Protein AF-A0A518GZZ9-F1 (afdb_monomer)

Solvent-accessible surface area (backbone atoms only — not comparable to full-atom values): 10708 Å² total; per-residue (Å²): 135,81,74,82,72,74,75,73,86,76,85,73,93,46,74,67,56,52,51,48,51,52,62,25,37,51,60,8,51,58,52,20,46,53,51,46,72,70,68,51,74,74,69,83,47,101,43,70,70,55,27,53,48,46,48,48,50,50,53,43,64,42,44,46,42,27,54,57,40,35,33,49,43,57,38,51,63,62,71,37,82,88,54,70,59,70,74,59,49,76,54,33,54,12,44,48,27,30,49,50,50,43,54,46,53,57,50,54,52,49,54,49,52,50,45,53,74,71,62,52,89,61,69,96,46,88,81,37,64,68,51,56,50,51,51,62,56,51,43,37,66,57,46,15,58,50,28,49,50,45,52,51,50,30,58,75,71,61,44,68,92,64,88,72,53,75,65,30,51,46,18,43,52,52,29,51,49,36,48,66,44,29,66,57,48,54,52,63,74,74,111

Organism: NCBI:txid2527974

Nearest PDB structures (foldseek):
  2q12-assembly1_A-2  TM=2.273E-01  e=2.567E+00  Homo sapiens
  8pok-assembly1_A  TM=3.426E-01  e=8.243E+00  Homo sapiens
  7qvm-assembly1_R  TM=2.395E-01  e=8.654E+00  Homo sapiens

Secondary structure (DSSP, 8-state):
-------PPPPPP-HHHHHHHHHHHHHHHHHHHHHHHHH-SPP--SSHHHHHHHHHHHHHHHHHHHHHHHHHHHHHHHHSSSPPPHHHHTT-HHHHHHHHHHHHHHHHHHHHHHHHHTT-SS-S-TT-HHHHHHHHHHHHHHHHHHHHHHHHHHHHTTTTSSPPPHHHHHHHHHHHHHHHHHHHHHHHHT-

Mean predicted aligned error: 5.61 Å

Radius of gyration: 19.43 Å; Cα contacts (8 Å, |Δi|>4): 173; chains: 1; bounding box: 46×31×74 Å

pLDDT: mean 86.05, std 8.75, range [53.75, 98.19]

Structure (mmCIF, N/CA/C/O backbone):
data_AF-A0A518GZZ9-F1
#
_entry.id   AF-A0A518GZZ9-F1
#
loop_
_atom_site.group_PDB
_atom_site.id
_atom_site.type_symbol
_atom_site.label_atom_id
_atom_site.label_alt_id
_atom_site.label_comp_id
_atom_site.label_asym_id
_atom_site.label_entity_id
_atom_site.label_seq_id
_atom_site.pdbx_PDB_ins_code
_atom_site.Cartn_x
_atom_site.Cartn_y
_atom_site.Cartn_z
_atom_site.occupancy
_atom_site.B_iso_or_equiv
_atom_site.auth_seq_id
_atom_site.auth_comp_id
_atom_site.auth_asym_id
_atom_site.auth_atom_id
_atom_site.pdbx_PDB_model_num
ATOM 1 N N . MET A 1 1 ? -12.636 4.489 45.698 1.00 56.56 1 MET A N 1
ATOM 2 C CA . MET A 1 1 ? -13.369 3.502 44.879 1.00 56.56 1 MET A CA 1
ATOM 3 C C . MET A 1 1 ? -12.994 3.754 43.430 1.00 56.56 1 MET A C 1
ATOM 5 O O . MET A 1 1 ? -13.506 4.688 42.829 1.00 56.56 1 MET A O 1
ATOM 9 N N . ALA A 1 2 ? -11.987 3.039 42.928 1.00 53.75 2 ALA A N 1
ATOM 10 C CA . ALA A 1 2 ? -11.577 3.146 41.534 1.00 53.75 2 ALA A CA 1
ATOM 11 C C . ALA A 1 2 ? -12.616 2.405 40.688 1.00 53.75 2 ALA A C 1
ATOM 13 O O . ALA A 1 2 ? -12.803 1.207 40.874 1.00 53.75 2 ALA A O 1
ATOM 14 N N . SER A 1 3 ? -13.322 3.139 39.826 1.00 62.69 3 SER A N 1
ATOM 15 C CA . SER A 1 3 ? -14.148 2.568 38.762 1.00 62.69 3 SER A CA 1
ATOM 16 C C . SER A 1 3 ? -13.300 1.545 38.016 1.00 62.69 3 SER A C 1
ATOM 18 O O . SER A 1 3 ? -12.253 1.917 37.483 1.00 62.69 3 SER A O 1
ATOM 20 N N . GLU A 1 4 ? -13.723 0.281 37.990 1.00 63.84 4 GLU A N 1
ATOM 21 C CA . GLU A 1 4 ? -13.201 -0.700 37.043 1.00 63.84 4 GLU A CA 1
ATOM 22 C C . GLU A 1 4 ? -13.365 -0.076 35.660 1.00 63.84 4 GLU A C 1
ATOM 24 O O . GLU A 1 4 ? -14.475 0.104 35.163 1.00 63.84 4 GLU A O 1
ATOM 29 N N . ALA A 1 5 ? -12.264 0.412 35.096 1.00 67.75 5 ALA A N 1
ATOM 30 C CA . ALA A 1 5 ? -12.260 0.942 33.753 1.00 67.75 5 ALA A CA 1
ATOM 31 C C . ALA A 1 5 ? -12.558 -0.251 32.848 1.00 67.75 5 ALA A C 1
ATOM 33 O O . ALA A 1 5 ? -11.667 -1.069 32.613 1.00 67.75 5 ALA A O 1
ATOM 34 N N . GLU A 1 6 ? -13.817 -0.381 32.422 1.00 77.06 6 GLU A N 1
ATOM 35 C CA . GLU A 1 6 ? -14.254 -1.394 31.469 1.00 77.06 6 GLU A CA 1
ATOM 36 C C . GLU A 1 6 ? -13.234 -1.436 30.335 1.00 77.06 6 GLU A C 1
ATOM 38 O O . GLU A 1 6 ? -13.034 -0.457 29.606 1.00 77.06 6 GLU A O 1
ATOM 43 N N . ALA A 1 7 ? -12.502 -2.547 30.252 1.00 74.31 7 ALA A N 1
ATOM 44 C CA . ALA A 1 7 ? -11.466 -2.708 29.256 1.00 74.31 7 ALA A CA 1
ATOM 45 C C . ALA A 1 7 ? -12.128 -2.571 27.883 1.00 74.31 7 ALA A C 1
ATOM 47 O O . ALA A 1 7 ? -12.951 -3.403 27.501 1.00 74.31 7 ALA A O 1
ATOM 48 N N . GLU A 1 8 ? -11.798 -1.496 27.160 1.00 76.38 8 GLU A N 1
ATOM 49 C CA . GLU A 1 8 ? -12.417 -1.229 25.865 1.00 76.38 8 GLU A CA 1
ATOM 50 C C . GLU A 1 8 ? -12.274 -2.469 24.960 1.00 76.38 8 GLU A C 1
ATOM 52 O O . GLU A 1 8 ? -11.161 -3.003 24.831 1.00 76.38 8 GLU A O 1
ATOM 57 N N . PRO A 1 9 ? -13.363 -2.923 24.311 1.00 80.62 9 PRO A N 1
ATOM 58 C CA . PRO A 1 9 ? -13.332 -4.126 23.497 1.00 80.62 9 PRO A CA 1
ATOM 59 C C . PRO A 1 9 ? -12.253 -4.013 22.416 1.00 80.62 9 PRO A C 1
ATOM 61 O O . PRO A 1 9 ? -12.295 -3.132 21.552 1.00 80.62 9 PRO A O 1
ATOM 64 N N . ARG A 1 10 ? -11.265 -4.911 22.454 1.00 84.38 10 ARG A N 1
ATOM 65 C CA . ARG A 1 10 ? -10.222 -4.987 21.425 1.00 84.38 10 ARG A CA 1
ATOM 66 C C . ARG A 1 10 ? -10.773 -5.719 20.206 1.00 84.38 10 ARG A C 1
ATOM 68 O O . ARG A 1 10 ? -11.273 -6.834 20.329 1.00 84.38 10 ARG A O 1
ATOM 75 N N . ARG A 1 11 ? -10.642 -5.122 19.017 1.00 87.81 11 ARG A N 1
ATOM 76 C CA . ARG A 1 11 ? -10.994 -5.794 17.758 1.00 87.81 11 ARG A CA 1
ATOM 77 C C . ARG A 1 11 ? -10.081 -7.004 17.546 1.00 87.81 11 ARG A C 1
ATOM 79 O O . ARG A 1 11 ? -8.866 -6.850 17.413 1.00 87.81 11 ARG A O 1
ATOM 86 N N . THR A 1 12 ? -10.674 -8.186 17.461 1.00 92.50 12 THR A N 1
ATOM 87 C CA . THR A 1 12 ? -9.998 -9.421 17.055 1.00 92.50 12 THR A CA 1
ATOM 88 C C . THR A 1 12 ? -9.990 -9.550 15.532 1.00 92.50 12 THR A C 1
ATOM 90 O O . THR A 1 12 ? -10.811 -8.947 14.839 1.00 92.50 12 THR A O 1
ATOM 93 N N . PHE A 1 13 ? -9.018 -10.291 15.002 1.00 94.44 13 PHE A N 1
ATOM 94 C CA . PHE A 1 13 ? -8.983 -10.654 13.588 1.00 94.44 13 PHE A CA 1
ATOM 95 C C . PHE A 1 13 ? -10.040 -11.732 13.326 1.00 94.44 13 PHE A C 1
ATOM 97 O O . PHE A 1 13 ? -10.060 -12.754 14.009 1.00 94.44 13 PHE A O 1
ATOM 104 N N . THR A 1 14 ? -10.937 -11.493 12.373 1.00 95.44 14 THR A N 1
ATOM 105 C CA . THR A 1 14 ? -12.063 -12.387 12.063 1.00 95.44 14 THR A CA 1
ATOM 106 C C . THR A 1 14 ? -11.881 -13.087 10.718 1.00 95.44 14 THR A C 1
ATOM 108 O O . THR A 1 14 ? -11.155 -12.597 9.855 1.00 95.44 14 THR A O 1
ATOM 111 N N . LEU A 1 15 ? -12.603 -14.192 10.487 1.00 97.00 15 LEU A N 1
ATOM 112 C CA . LEU A 1 15 ? -12.621 -14.878 9.184 1.00 97.00 15 LEU A CA 1
ATOM 113 C C . LEU A 1 15 ? -12.987 -13.925 8.036 1.00 97.00 15 LEU A C 1
ATOM 115 O O . LEU A 1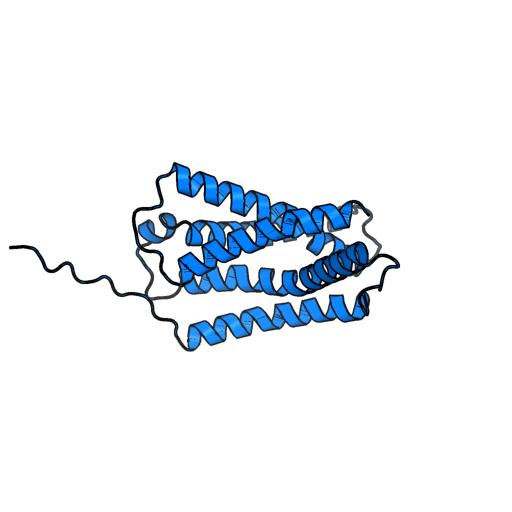 15 ? -12.367 -13.951 6.980 1.00 97.00 15 LEU A O 1
ATOM 119 N N . LEU A 1 16 ? -13.950 -13.029 8.261 1.00 96.69 16 LEU A N 1
ATOM 120 C CA . LEU A 1 16 ? -14.332 -12.041 7.256 1.00 96.69 16 LEU A CA 1
ATOM 121 C C . LEU A 1 16 ? -13.205 -11.028 6.974 1.00 96.69 16 LEU A C 1
ATOM 123 O O . LEU A 1 16 ? -13.077 -10.573 5.843 1.00 96.69 16 LEU A O 1
ATOM 127 N N . ASP A 1 17 ? -1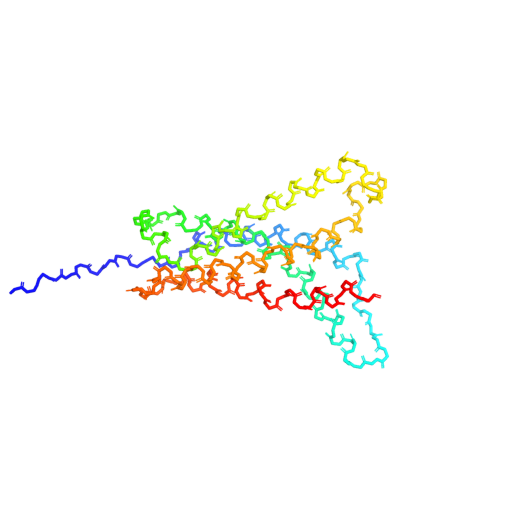2.354 -10.703 7.953 1.00 96.38 17 ASP A N 1
ATOM 128 C CA . ASP A 1 17 ? -11.180 -9.861 7.685 1.00 96.38 17 ASP A CA 1
ATOM 129 C C . ASP A 1 17 ? -10.194 -10.578 6.757 1.00 96.38 17 ASP A C 1
ATOM 131 O O . ASP A 1 17 ? -9.686 -9.968 5.820 1.00 96.38 17 ASP A O 1
ATOM 135 N N . ALA A 1 18 ? -9.987 -11.883 6.965 1.00 97.00 18 ALA A N 1
ATOM 136 C CA . ALA A 1 18 ? -9.181 -12.706 6.068 1.00 97.00 18 ALA A CA 1
ATOM 137 C C . ALA A 1 18 ? -9.771 -12.744 4.651 1.00 97.00 18 ALA A C 1
ATOM 139 O O . ALA A 1 18 ? -9.044 -12.526 3.688 1.00 97.00 18 ALA A O 1
ATOM 140 N N . MET A 1 19 ? -11.086 -12.945 4.517 1.00 98.19 19 MET A N 1
ATOM 141 C CA . MET A 1 19 ? -11.755 -12.953 3.210 1.00 98.19 19 MET A CA 1
ATOM 142 C C . MET A 1 19 ? -11.597 -11.622 2.466 1.00 98.19 19 MET A C 1
ATOM 144 O O . MET A 1 19 ? -11.329 -11.631 1.269 1.00 98.19 19 MET A O 1
ATOM 148 N N . ILE A 1 20 ? -11.713 -10.484 3.161 1.00 97.25 20 ILE A N 1
ATOM 149 C CA . ILE A 1 20 ? -11.502 -9.155 2.564 1.00 97.25 20 ILE A CA 1
ATOM 150 C C . ILE A 1 20 ? -10.058 -9.001 2.072 1.00 97.25 20 ILE A C 1
ATOM 152 O O . ILE A 1 20 ? -9.842 -8.511 0.967 1.00 97.25 20 ILE A O 1
ATOM 156 N N . LEU A 1 21 ? -9.072 -9.434 2.865 1.00 96.69 21 LEU A N 1
ATOM 157 C CA . LEU A 1 21 ? -7.665 -9.377 2.461 1.00 96.69 21 LEU A CA 1
ATOM 158 C C . LEU A 1 21 ? -7.391 -10.273 1.249 1.00 96.69 21 LEU A C 1
ATOM 160 O O . LEU A 1 21 ? -6.759 -9.821 0.302 1.00 96.69 21 LEU A O 1
ATOM 164 N N . VAL A 1 22 ? -7.910 -11.503 1.235 1.00 97.56 22 VAL A N 1
ATOM 165 C CA . VAL A 1 22 ? -7.779 -12.424 0.092 1.00 97.56 22 VAL A CA 1
ATOM 166 C C . VAL A 1 22 ? -8.417 -11.830 -1.165 1.00 97.56 22 VAL A C 1
AT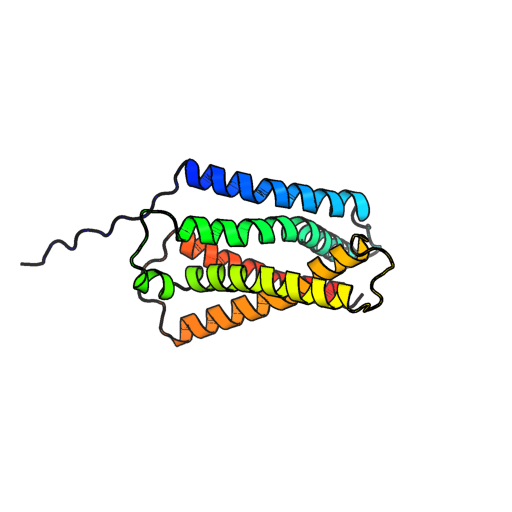OM 168 O O . VAL A 1 22 ? -7.786 -11.810 -2.221 1.00 97.56 22 VAL A O 1
ATOM 171 N N . ALA A 1 23 ? -9.632 -11.290 -1.046 1.00 97.56 23 ALA A N 1
ATOM 172 C CA . ALA A 1 23 ? -10.332 -10.655 -2.157 1.00 97.56 23 ALA A CA 1
ATOM 173 C C . ALA A 1 23 ? -9.574 -9.436 -2.707 1.00 97.56 23 ALA A C 1
ATOM 175 O O . ALA A 1 23 ? -9.573 -9.218 -3.912 1.00 97.56 23 ALA A O 1
ATOM 176 N N . ALA A 1 24 ? -8.905 -8.665 -1.846 1.00 96.38 24 ALA A N 1
ATOM 177 C CA . ALA A 1 24 ? -8.084 -7.528 -2.254 1.00 96.38 24 ALA A CA 1
ATOM 178 C C . ALA A 1 24 ? -6.756 -7.948 -2.902 1.00 96.38 24 ALA A C 1
ATOM 180 O O . ALA A 1 24 ? -6.276 -7.284 -3.816 1.00 96.38 24 ALA A O 1
ATOM 181 N N . ILE A 1 25 ? -6.162 -9.055 -2.462 1.00 96.88 25 ILE A N 1
ATOM 182 C CA . ILE A 1 25 ? -4.899 -9.572 -2.998 1.00 96.88 25 ILE A CA 1
ATOM 183 C C . ILE A 1 25 ? -5.075 -10.143 -4.415 1.00 96.88 25 ILE A C 1
ATOM 185 O O . ILE A 1 25 ? -4.198 -9.963 -5.257 1.00 96.88 25 ILE A O 1
ATOM 189 N N . ALA A 1 26 ? -6.212 -10.783 -4.705 1.00 97.00 26 ALA A N 1
ATOM 190 C CA . ALA A 1 26 ? -6.493 -11.409 -6.001 1.00 97.00 26 ALA A CA 1
ATOM 191 C C . ALA A 1 26 ? -6.318 -10.482 -7.230 1.00 97.00 26 ALA A C 1
ATOM 193 O O . ALA A 1 26 ? -5.561 -10.855 -8.129 1.00 97.00 26 ALA A O 1
ATOM 194 N N . PRO A 1 27 ? -6.934 -9.281 -7.304 1.00 95.62 27 PRO A N 1
ATOM 195 C CA . PRO A 1 27 ? -6.704 -8.363 -8.421 1.00 95.62 27 PRO A CA 1
ATOM 196 C C . PRO A 1 27 ? -5.261 -7.851 -8.464 1.00 95.62 27 PRO A C 1
ATOM 198 O O . PRO A 1 27 ? -4.727 -7.642 -9.547 1.00 95.62 27 PRO A O 1
ATOM 201 N N . GLY A 1 28 ? -4.609 -7.709 -7.306 1.00 94.06 28 GLY A N 1
ATOM 202 C CA . GLY A 1 28 ? -3.191 -7.369 -7.227 1.00 94.06 28 GLY A CA 1
ATOM 203 C C . GLY A 1 28 ? -2.332 -8.397 -7.959 1.00 94.06 28 GLY A C 1
ATOM 204 O O . GLY A 1 28 ? -1.582 -8.030 -8.850 1.00 94.06 28 GLY A O 1
ATOM 205 N N . PHE A 1 29 ? -2.518 -9.690 -7.672 1.00 96.25 29 PHE A N 1
ATOM 206 C CA . PHE A 1 29 ? -1.808 -10.762 -8.380 1.00 96.25 29 PHE A CA 1
ATOM 207 C C . PHE A 1 29 ? -2.143 -10.832 -9.869 1.00 96.25 29 PHE A C 1
ATOM 209 O O . PHE A 1 29 ? -1.259 -11.125 -10.671 1.00 96.25 29 PHE A O 1
ATOM 216 N N . ALA A 1 30 ? -3.397 -10.576 -10.247 1.00 94.00 30 ALA A N 1
ATOM 217 C CA . ALA A 1 30 ? -3.783 -10.531 -11.653 1.00 94.00 30 ALA A CA 1
ATOM 218 C C . ALA A 1 30 ? -3.011 -9.436 -12.411 1.00 94.00 30 ALA A C 1
ATOM 220 O O . ALA A 1 30 ? -2.517 -9.692 -13.504 1.00 94.00 30 ALA A O 1
ATOM 221 N N . LEU A 1 31 ? -2.841 -8.256 -11.805 1.00 89.88 31 LEU A N 1
ATOM 222 C CA . LEU A 1 31 ? -2.023 -7.173 -12.358 1.00 89.88 31 LEU A CA 1
ATOM 223 C C . LEU A 1 31 ? -0.531 -7.521 -12.351 1.00 89.88 31 LEU A C 1
ATOM 225 O O . LEU A 1 31 ? 0.146 -7.335 -13.357 1.00 89.88 31 LEU A O 1
ATOM 229 N N . SER A 1 32 ? -0.021 -8.084 -11.255 1.00 91.19 32 SER A N 1
ATOM 230 C CA . SER A 1 32 ? 1.375 -8.516 -11.156 1.00 91.19 32 SER A CA 1
ATOM 231 C C . SER A 1 32 ? 1.743 -9.544 -12.224 1.00 91.19 32 SER A C 1
ATOM 233 O O . SER A 1 32 ? 2.865 -9.538 -12.719 1.00 91.19 32 SER A O 1
ATOM 235 N N . ARG A 1 33 ? 0.805 -10.413 -12.616 1.00 92.62 33 ARG A N 1
ATOM 236 C CA . ARG A 1 33 ? 1.020 -11.387 -13.689 1.00 92.62 33 ARG A CA 1
ATOM 237 C C . ARG A 1 33 ? 1.313 -10.717 -15.032 1.00 92.62 33 ARG A C 1
ATOM 239 O O . ARG A 1 33 ? 2.193 -11.190 -15.733 1.00 92.62 33 ARG A O 1
ATOM 246 N N . ILE A 1 34 ? 0.637 -9.613 -15.357 1.00 88.81 34 ILE A N 1
ATOM 247 C CA . ILE A 1 34 ? 0.895 -8.856 -16.595 1.00 88.81 34 ILE A CA 1
ATOM 248 C C . ILE A 1 34 ? 2.350 -8.373 -16.615 1.00 88.81 34 ILE A C 1
ATOM 250 O O . ILE A 1 34 ? 3.018 -8.482 -17.635 1.00 88.81 34 ILE A O 1
ATOM 254 N N . ILE A 1 35 ? 2.854 -7.906 -15.471 1.00 88.06 35 ILE A N 1
ATOM 255 C CA . ILE A 1 35 ? 4.240 -7.442 -15.321 1.00 88.06 35 ILE A CA 1
ATOM 256 C C . ILE A 1 35 ? 5.225 -8.590 -15.544 1.00 88.06 35 ILE A C 1
ATOM 258 O O . ILE A 1 35 ? 6.172 -8.439 -16.307 1.00 88.06 35 ILE A O 1
ATOM 262 N N . VAL A 1 36 ? 4.977 -9.750 -14.928 1.00 90.88 36 VAL A N 1
ATOM 263 C CA . VAL A 1 36 ? 5.828 -10.941 -15.093 1.00 90.88 36 VAL A CA 1
ATOM 264 C C . VAL A 1 36 ? 5.833 -11.432 -16.544 1.00 90.88 36 VAL A C 1
ATOM 266 O O . VAL A 1 36 ? 6.898 -11.733 -17.078 1.00 90.88 36 VAL A O 1
ATOM 269 N N . ASP A 1 37 ? 4.662 -11.496 -17.181 1.00 90.31 37 ASP A N 1
ATOM 270 C CA . ASP A 1 37 ? 4.516 -11.997 -18.551 1.00 90.31 37 ASP A CA 1
ATOM 271 C C . ASP A 1 37 ? 5.199 -11.062 -19.577 1.00 90.31 37 ASP A C 1
ATOM 273 O O . ASP A 1 37 ? 5.703 -11.541 -20.590 1.00 90.31 37 ASP A O 1
ATOM 277 N N . GLN A 1 38 ? 5.257 -9.750 -19.306 1.00 86.12 38 GLN A N 1
ATOM 278 C CA . GLN A 1 38 ? 5.848 -8.739 -20.197 1.00 86.12 38 GLN A CA 1
ATOM 279 C C . GLN A 1 38 ? 7.352 -8.520 -19.969 1.00 86.12 38 GLN A C 1
ATOM 281 O O . GLN A 1 38 ? 8.116 -8.467 -20.928 1.00 86.12 38 GLN A O 1
ATOM 286 N N . GLN A 1 39 ? 7.801 -8.420 -18.712 1.00 83.44 39 GLN A N 1
ATOM 287 C CA . GLN A 1 39 ? 9.222 -8.205 -18.394 1.00 83.44 39 GLN A CA 1
ATOM 288 C C . GLN A 1 39 ? 10.066 -9.478 -18.557 1.00 83.44 39 GLN A C 1
ATOM 290 O O . GLN A 1 39 ? 11.283 -9.398 -18.728 1.00 83.44 39 GLN A O 1
ATOM 295 N N . GLY A 1 40 ? 9.442 -10.659 -18.503 1.00 82.56 40 GLY A N 1
ATOM 296 C CA . GLY A 1 40 ? 10.146 -11.936 -18.550 1.00 82.56 40 GLY A CA 1
ATOM 297 C C . GLY A 1 40 ? 10.982 -12.202 -17.291 1.00 82.56 40 GLY A C 1
ATOM 298 O O . GLY A 1 40 ? 10.720 -11.682 -16.207 1.00 82.56 40 GLY A O 1
ATOM 299 N N . SER A 1 41 ? 11.988 -13.074 -17.411 1.00 77.12 41 SER A N 1
ATOM 300 C CA . SER A 1 41 ? 12.893 -13.377 -16.294 1.00 77.12 41 SER A CA 1
ATOM 301 C C . SER A 1 41 ? 13.808 -12.181 -16.005 1.00 77.12 41 SER A C 1
ATOM 303 O O . SER A 1 41 ? 14.330 -11.601 -16.959 1.00 77.12 41 SER A O 1
ATOM 305 N N . PRO A 1 42 ? 14.094 -11.849 -14.726 1.00 74.12 42 PRO A N 1
ATOM 306 C CA . PRO A 1 42 ? 15.030 -10.781 -14.390 1.00 74.12 42 PRO A CA 1
ATOM 307 C C . PRO A 1 42 ? 16.365 -10.992 -15.111 1.00 74.12 42 PRO A C 1
ATOM 309 O O . PRO A 1 42 ? 16.944 -12.082 -15.066 1.00 74.12 42 PRO A O 1
ATOM 312 N N . ILE A 1 43 ? 16.835 -9.944 -15.790 1.00 76.19 43 ILE A N 1
ATOM 313 C CA . ILE A 1 43 ? 18.075 -9.977 -16.565 1.00 76.19 43 ILE A CA 1
ATOM 314 C C . ILE A 1 43 ? 19.238 -10.196 -15.595 1.00 76.19 43 ILE A C 1
ATOM 316 O O . ILE A 1 43 ? 19.516 -9.350 -14.736 1.00 76.19 43 ILE A O 1
ATOM 320 N N . VAL A 1 44 ? 19.921 -11.335 -15.743 1.00 80.75 44 VAL A N 1
ATOM 321 C CA . VAL A 1 44 ? 21.198 -11.595 -15.074 1.00 80.75 44 VAL A CA 1
ATOM 322 C C . VAL A 1 44 ? 22.208 -10.607 -15.646 1.00 80.75 44 VAL A C 1
ATOM 324 O O . VAL A 1 44 ? 22.552 -10.679 -16.822 1.00 80.75 44 VAL A O 1
ATOM 327 N N . ALA A 1 45 ? 22.639 -9.652 -14.827 1.00 81.88 45 ALA A N 1
ATOM 328 C CA . ALA A 1 45 ? 23.657 -8.688 -15.210 1.00 81.88 45 ALA A CA 1
ATOM 329 C C . ALA A 1 45 ? 25.060 -9.256 -14.957 1.00 81.88 45 ALA A C 1
ATOM 331 O O . ALA A 1 45 ? 25.253 -10.092 -14.072 1.00 81.88 45 ALA A O 1
ATOM 332 N N . ASP A 1 46 ? 26.057 -8.714 -15.661 1.00 87.38 46 ASP A N 1
ATOM 333 C CA . ASP A 1 46 ? 27.466 -9.119 -15.528 1.00 87.38 46 ASP A CA 1
ATOM 334 C C . ASP A 1 46 ? 28.043 -8.885 -14.119 1.00 87.38 46 ASP A C 1
ATOM 336 O O . ASP A 1 46 ? 29.063 -9.463 -13.749 1.00 87.38 46 ASP A O 1
ATOM 340 N N . HIS A 1 47 ? 27.395 -8.037 -13.310 1.00 89.56 47 HIS A N 1
ATOM 341 C CA . HIS A 1 47 ? 27.841 -7.681 -11.966 1.00 89.56 47 HIS A CA 1
ATOM 342 C C . HIS A 1 47 ? 26.818 -8.112 -10.898 1.00 89.56 47 HIS A C 1
ATOM 344 O O . HIS A 1 47 ? 25.649 -7.720 -10.988 1.00 89.56 47 HIS A O 1
ATOM 350 N N . PRO A 1 48 ? 27.229 -8.815 -9.820 1.00 88.94 48 PRO A N 1
ATOM 351 C CA . PRO A 1 48 ? 26.306 -9.370 -8.823 1.00 88.94 48 PRO A CA 1
ATOM 352 C C . PRO A 1 48 ? 25.462 -8.298 -8.124 1.00 88.94 48 PRO A C 1
ATOM 354 O O . PRO A 1 48 ? 24.279 -8.511 -7.871 1.00 88.94 48 PRO A O 1
ATOM 357 N N . ALA A 1 49 ? 26.036 -7.117 -7.870 1.00 88.12 49 ALA A N 1
ATOM 358 C CA . ALA A 1 49 ? 25.293 -5.997 -7.288 1.00 88.12 49 ALA A CA 1
ATOM 359 C C . ALA A 1 49 ? 24.165 -5.494 -8.209 1.00 88.12 49 ALA A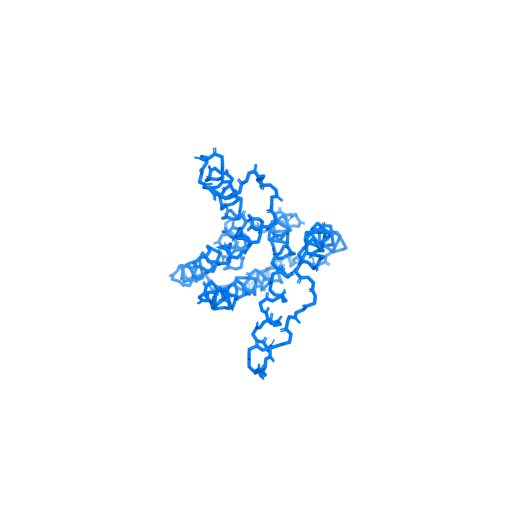 C 1
ATOM 361 O O . ALA A 1 49 ? 23.079 -5.180 -7.729 1.00 88.12 49 ALA A O 1
ATOM 362 N N . ARG A 1 50 ? 24.392 -5.463 -9.530 1.00 85.56 50 ARG A N 1
ATOM 363 C CA . ARG A 1 50 ? 23.374 -5.051 -10.504 1.00 85.56 50 ARG A CA 1
ATOM 364 C C . ARG A 1 50 ? 22.285 -6.113 -10.636 1.00 85.56 50 ARG A C 1
ATOM 366 O O . ARG A 1 50 ? 21.117 -5.761 -10.669 1.00 85.56 50 ARG A O 1
ATOM 373 N N . THR A 1 51 ? 22.644 -7.396 -10.598 1.00 88.75 51 THR A N 1
ATOM 374 C CA . THR A 1 51 ? 21.673 -8.502 -10.558 1.00 88.75 51 THR A CA 1
ATOM 375 C C . THR A 1 51 ? 20.794 -8.446 -9.309 1.00 88.75 51 THR A C 1
ATOM 377 O O . THR A 1 51 ? 19.581 -8.600 -9.412 1.00 88.75 51 THR A O 1
ATOM 380 N N . ALA A 1 52 ? 21.373 -8.171 -8.135 1.00 88.50 52 ALA A N 1
ATOM 381 C CA . ALA A 1 52 ? 20.606 -8.010 -6.899 1.00 88.50 52 ALA A CA 1
ATOM 382 C C . ALA A 1 52 ? 19.644 -6.811 -6.965 1.00 88.50 52 ALA A C 1
ATOM 384 O O . ALA A 1 52 ? 18.496 -6.928 -6.540 1.00 88.50 52 ALA A O 1
ATOM 385 N N . LEU A 1 53 ? 20.088 -5.685 -7.534 1.00 87.12 53 LEU A N 1
ATOM 386 C CA . LEU A 1 53 ? 19.246 -4.505 -7.746 1.00 87.12 53 LEU A CA 1
ATOM 387 C C . LEU A 1 53 ? 18.117 -4.781 -8.746 1.00 87.12 53 LEU A C 1
ATOM 389 O O . LEU A 1 53 ? 16.969 -4.509 -8.425 1.00 87.12 53 LEU A O 1
ATOM 393 N N . ASN A 1 54 ? 18.408 -5.401 -9.893 1.00 85.75 54 ASN A N 1
ATOM 394 C CA . ASN A 1 54 ? 17.395 -5.782 -10.882 1.00 85.75 54 ASN A CA 1
ATOM 395 C C . ASN A 1 54 ? 16.352 -6.736 -10.283 1.00 85.75 54 ASN A C 1
ATOM 397 O O . ASN A 1 54 ? 15.157 -6.563 -10.498 1.00 85.75 54 ASN A O 1
ATOM 401 N N . ALA A 1 55 ? 16.790 -7.725 -9.497 1.00 89.25 55 ALA A N 1
ATOM 402 C CA . ALA A 1 55 ? 15.890 -8.641 -8.804 1.00 89.25 55 ALA A CA 1
ATOM 403 C C . ALA A 1 55 ? 15.028 -7.920 -7.756 1.00 89.25 55 ALA A C 1
ATOM 405 O O . ALA A 1 55 ? 13.845 -8.234 -7.618 1.00 89.25 55 ALA A O 1
ATOM 406 N N . ALA A 1 56 ? 15.596 -6.943 -7.038 1.00 88.38 56 ALA A N 1
ATOM 407 C CA . ALA A 1 56 ? 14.845 -6.110 -6.108 1.00 88.38 56 ALA A CA 1
ATOM 408 C C . ALA A 1 56 ? 13.794 -5.276 -6.850 1.00 88.38 56 ALA A C 1
ATOM 410 O O . ALA A 1 56 ? 12.619 -5.390 -6.522 1.00 88.38 56 ALA A O 1
ATOM 411 N N . THR A 1 57 ? 14.178 -4.520 -7.882 1.00 85.88 57 THR A N 1
ATOM 412 C CA . THR A 1 57 ? 13.258 -3.725 -8.712 1.00 85.88 57 THR A CA 1
ATOM 413 C C . THR A 1 57 ? 12.148 -4.589 -9.310 1.00 85.88 57 THR A C 1
ATOM 415 O O . THR A 1 57 ? 10.979 -4.247 -9.184 1.00 85.88 57 THR A O 1
ATOM 418 N N . PHE A 1 58 ? 12.474 -5.763 -9.854 1.00 87.75 58 PHE A N 1
ATOM 419 C CA . PHE A 1 58 ? 11.472 -6.705 -10.357 1.00 87.75 58 PHE A CA 1
ATOM 420 C C . PHE A 1 58 ? 10.498 -7.156 -9.259 1.00 87.75 58 PHE A C 1
ATOM 422 O O . PHE A 1 58 ? 9.280 -7.093 -9.424 1.00 87.75 58 PHE A O 1
ATOM 429 N N . GLY A 1 59 ? 11.020 -7.564 -8.097 1.00 89.31 59 GLY A N 1
ATOM 430 C CA . GLY A 1 59 ? 10.193 -7.947 -6.952 1.00 89.31 59 GLY A CA 1
ATOM 431 C C . GLY A 1 59 ? 9.265 -6.820 -6.488 1.00 89.31 59 GLY A C 1
ATOM 432 O O . GLY A 1 59 ? 8.139 -7.085 -6.066 1.00 89.31 59 GLY A O 1
ATOM 433 N N . ILE A 1 60 ? 9.707 -5.569 -6.612 1.00 86.50 60 ILE A N 1
ATOM 434 C CA . ILE A 1 60 ? 8.936 -4.368 -6.280 1.00 86.50 60 ILE A CA 1
ATOM 435 C C . ILE A 1 60 ? 7.819 -4.152 -7.276 1.00 86.50 60 ILE A C 1
ATOM 437 O O . ILE A 1 60 ? 6.666 -4.047 -6.864 1.00 86.50 60 ILE A O 1
ATOM 441 N N . SER A 1 61 ? 8.131 -4.149 -8.569 1.00 84.94 61 SER A N 1
ATOM 442 C CA . SER A 1 61 ? 7.133 -4.005 -9.625 1.00 84.94 61 SER A CA 1
ATOM 443 C C . SER A 1 61 ? 6.041 -5.068 -9.494 1.00 84.94 61 SER A C 1
ATOM 445 O O . SER A 1 61 ? 4.861 -4.755 -9.616 1.00 84.94 61 SER A O 1
ATOM 447 N N . VAL A 1 62 ? 6.399 -6.299 -9.113 1.00 90.62 62 VAL A N 1
ATOM 448 C CA . VAL A 1 62 ? 5.445 -7.385 -8.837 1.00 90.62 62 VAL A CA 1
ATOM 449 C C . VAL A 1 62 ? 4.660 -7.170 -7.534 1.00 90.62 62 VAL A C 1
ATOM 451 O O . VAL A 1 62 ? 3.469 -7.478 -7.485 1.00 90.62 62 VAL A O 1
ATOM 454 N N . ALA A 1 63 ? 5.270 -6.648 -6.467 1.00 91.50 63 ALA A N 1
ATOM 455 C CA . ALA A 1 63 ? 4.601 -6.440 -5.178 1.00 91.50 63 ALA A CA 1
ATOM 456 C C . ALA A 1 63 ? 3.692 -5.197 -5.147 1.00 91.50 63 ALA A C 1
ATOM 458 O O . ALA A 1 63 ? 2.691 -5.181 -4.425 1.00 91.50 63 ALA A O 1
ATOM 459 N N . THR A 1 64 ? 4.015 -4.163 -5.925 1.00 90.75 64 THR A N 1
ATOM 460 C CA . THR A 1 64 ? 3.328 -2.864 -5.926 1.00 90.75 64 THR A CA 1
ATOM 461 C C . THR A 1 64 ? 1.830 -2.970 -6.241 1.00 90.75 64 THR A C 1
ATOM 463 O O . THR A 1 64 ? 1.044 -2.420 -5.466 1.00 90.75 64 THR A O 1
ATOM 466 N N . PRO A 1 65 ? 1.366 -3.708 -7.272 1.00 91.81 65 PRO A N 1
ATOM 467 C CA . PRO A 1 65 ? -0.065 -3.879 -7.530 1.00 91.81 65 PRO A CA 1
ATOM 468 C C . PRO A 1 65 ? -0.824 -4.503 -6.355 1.00 91.81 65 PRO A C 1
ATOM 470 O O . PRO A 1 65 ? -1.903 -4.036 -5.993 1.00 91.81 65 PRO A O 1
ATOM 473 N N . VAL A 1 66 ? -0.238 -5.511 -5.700 1.00 94.44 66 VAL A N 1
ATOM 474 C CA . VAL A 1 66 ? -0.810 -6.130 -4.492 1.00 94.44 66 VAL A CA 1
ATOM 475 C C . VAL A 1 66 ? -0.856 -5.130 -3.341 1.00 94.44 66 VAL A C 1
ATOM 477 O O . VAL A 1 66 ? -1.851 -5.050 -2.617 1.00 94.44 66 VAL A O 1
ATOM 480 N N . ALA A 1 67 ? 0.196 -4.328 -3.176 1.00 93.69 67 ALA A N 1
ATOM 481 C CA . ALA A 1 67 ? 0.225 -3.308 -2.143 1.00 93.69 67 ALA A CA 1
ATOM 482 C C . ALA A 1 67 ? -0.838 -2.211 -2.383 1.00 93.69 67 ALA A C 1
ATOM 484 O O . ALA A 1 67 ? -1.489 -1.717 -1.452 1.00 93.69 67 ALA A O 1
ATOM 485 N N . LEU A 1 68 ? -1.071 -1.858 -3.646 1.00 91.75 68 LEU A N 1
ATOM 486 C CA . LEU A 1 68 ? -2.078 -0.880 -4.036 1.00 91.75 68 LEU A CA 1
ATOM 487 C C . LEU A 1 68 ? -3.491 -1.356 -3.737 1.00 91.75 68 LEU A C 1
ATOM 489 O O . LEU A 1 68 ? -4.256 -0.612 -3.128 1.00 91.75 68 LEU A O 1
ATOM 493 N N . THR A 1 69 ? -3.834 -2.592 -4.097 1.00 94.69 69 THR A N 1
ATOM 494 C CA . THR A 1 69 ? -5.181 -3.132 -3.861 1.00 94.69 69 THR A CA 1
ATOM 495 C C . THR A 1 69 ? -5.450 -3.406 -2.380 1.00 94.69 69 THR A C 1
ATOM 497 O O . THR A 1 69 ? -6.581 -3.255 -1.911 1.00 94.69 69 THR A O 1
ATOM 500 N N . LEU A 1 70 ? -4.414 -3.735 -1.604 1.00 95.81 70 LEU A N 1
ATOM 501 C CA . LEU A 1 70 ? -4.517 -3.903 -0.154 1.00 95.81 70 LEU A CA 1
ATOM 502 C C . LEU A 1 70 ? -4.776 -2.589 0.589 1.00 95.81 70 LEU A C 1
ATOM 504 O O . LEU A 1 70 ? -5.483 -2.589 1.595 1.00 95.81 70 LEU A O 1
ATOM 508 N N . THR A 1 71 ? -4.253 -1.463 0.108 1.00 94.19 71 THR A N 1
ATOM 509 C CA . THR A 1 71 ? -4.379 -0.155 0.774 1.00 94.19 71 THR A CA 1
ATOM 510 C C . THR A 1 71 ? -5.841 0.243 1.083 1.00 94.19 71 THR A C 1
ATOM 512 O O . THR A 1 71 ? -6.157 0.441 2.265 1.00 94.19 71 THR A O 1
ATOM 515 N N . PRO A 1 72 ? -6.778 0.277 0.111 1.00 94.69 72 PRO A N 1
ATOM 516 C CA . PRO A 1 72 ? -8.185 0.559 0.392 1.00 94.69 72 PRO A CA 1
ATOM 517 C C . PRO A 1 72 ? -8.862 -0.562 1.192 1.00 94.69 72 PRO A C 1
ATOM 519 O O . PRO A 1 72 ? -9.751 -0.284 1.996 1.00 94.69 72 PRO A O 1
ATOM 522 N N . ALA A 1 73 ? -8.432 -1.821 1.053 1.00 96.38 73 ALA A N 1
ATOM 523 C CA . ALA A 1 73 ? -8.964 -2.923 1.854 1.00 96.38 73 ALA A CA 1
ATOM 524 C C . ALA A 1 73 ? -8.651 -2.742 3.348 1.00 96.38 73 ALA A C 1
ATOM 526 O O . ALA A 1 73 ? -9.530 -2.916 4.194 1.00 96.38 73 ALA A O 1
ATOM 527 N N . LEU A 1 74 ? -7.435 -2.305 3.689 1.00 95.69 74 LEU A N 1
ATOM 528 C CA . LEU A 1 74 ? -7.057 -1.962 5.061 1.00 95.69 74 LEU A CA 1
ATOM 529 C C . LEU A 1 74 ? -7.893 -0.799 5.611 1.00 95.69 74 LEU A C 1
ATOM 531 O O . LEU A 1 74 ? -8.278 -0.820 6.786 1.00 95.69 74 LEU A O 1
ATOM 535 N N . LEU A 1 75 ? -8.226 0.187 4.772 1.00 95.00 75 LEU A N 1
ATOM 536 C CA . LEU A 1 75 ? -9.129 1.270 5.155 1.00 95.00 75 LEU A CA 1
ATOM 537 C C . LEU A 1 75 ? -10.544 0.743 5.428 1.00 95.00 75 LEU A C 1
ATOM 539 O O . LEU A 1 75 ? -11.121 1.053 6.471 1.00 95.00 75 LEU A O 1
ATOM 543 N N . LEU A 1 76 ? -11.084 -0.102 4.546 1.00 95.25 76 LEU A N 1
ATOM 544 C CA . LEU A 1 76 ? -12.400 -0.728 4.718 1.00 95.25 76 LEU A CA 1
ATOM 545 C C . LEU A 1 76 ? -12.472 -1.553 6.008 1.00 95.25 76 LEU A C 1
ATOM 547 O O . LEU A 1 76 ? -13.418 -1.405 6.787 1.00 95.25 76 LEU A O 1
ATOM 551 N N . LEU A 1 77 ? -11.440 -2.351 6.296 1.00 95.25 77 LEU A N 1
ATOM 552 C CA . LEU A 1 77 ? -11.321 -3.105 7.546 1.00 95.25 77 LEU A CA 1
ATOM 553 C C . LEU A 1 77 ? -11.351 -2.197 8.778 1.00 95.25 77 LEU A C 1
ATOM 555 O O . LEU A 1 77 ? -11.879 -2.594 9.815 1.00 95.25 77 LEU A O 1
ATOM 559 N N . ARG A 1 78 ? -10.814 -0.978 8.678 1.00 92.50 78 ARG A N 1
ATOM 560 C CA . ARG A 1 78 ? -10.828 0.007 9.767 1.00 92.50 78 ARG A CA 1
ATOM 561 C C . ARG A 1 78 ? -12.189 0.664 9.969 1.00 92.50 78 ARG A C 1
ATOM 563 O O . ARG A 1 78 ? -12.533 1.058 11.083 1.00 92.50 78 ARG A O 1
ATOM 570 N N . LEU A 1 79 ? -12.950 0.821 8.891 1.00 92.81 79 LEU A N 1
ATOM 571 C CA . LEU A 1 79 ? -14.284 1.420 8.915 1.00 92.81 79 LEU A CA 1
ATOM 572 C C . LEU A 1 79 ? -15.367 0.429 9.372 1.00 92.81 79 LEU A C 1
ATOM 574 O O . LEU A 1 79 ? -16.449 0.860 9.786 1.00 92.81 79 LEU A O 1
ATOM 578 N N . ARG A 1 80 ? -15.069 -0.875 9.339 1.00 93.31 80 ARG A N 1
ATOM 579 C CA . ARG A 1 80 ? -15.955 -1.966 9.759 1.00 93.31 80 ARG A CA 1
ATOM 580 C C . ARG A 1 80 ? -16.174 -2.000 11.283 1.00 93.31 80 ARG A C 1
ATOM 582 O O . ARG A 1 80 ? -15.337 -1.563 12.070 1.00 93.31 80 ARG A O 1
ATOM 589 N N . ARG A 1 81 ? -17.332 -2.527 11.711 1.00 88.88 81 ARG A N 1
ATOM 590 C CA . ARG A 1 81 ? -17.667 -2.739 13.132 1.00 88.88 81 ARG A CA 1
ATOM 591 C C . ARG A 1 81 ? -16.893 -3.929 13.740 1.00 88.88 81 ARG A C 1
ATOM 593 O O . ARG A 1 81 ? -16.671 -4.900 13.018 1.00 88.88 81 ARG A O 1
ATOM 600 N N . PRO A 1 82 ? -16.546 -3.906 15.045 1.00 86.06 82 PRO A N 1
ATOM 601 C CA . PRO A 1 82 ? -16.787 -2.835 16.021 1.00 86.06 82 PRO A CA 1
ATOM 602 C C . PRO A 1 82 ? -15.904 -1.615 15.727 1.00 86.06 82 PRO A C 1
ATOM 604 O O . PRO A 1 82 ? -14.679 -1.703 15.712 1.00 86.06 82 PRO A O 1
ATOM 607 N N . ARG A 1 83 ? -16.545 -0.473 15.439 1.00 80.75 83 ARG A N 1
ATOM 608 C CA . ARG A 1 83 ? -15.848 0.721 14.960 1.00 80.75 83 ARG A CA 1
ATOM 609 C C . ARG A 1 83 ? -15.418 1.526 16.184 1.00 80.75 83 ARG A C 1
ATOM 611 O O . ARG A 1 83 ? -16.300 1.934 16.942 1.00 80.75 83 ARG A O 1
ATOM 618 N N . PRO A 1 84 ? -14.118 1.797 16.386 1.00 81.38 84 PRO A N 1
ATOM 619 C CA . PRO A 1 84 ? -13.707 2.730 17.424 1.00 81.38 84 PRO A CA 1
ATOM 620 C C . PRO A 1 84 ? -14.344 4.107 17.160 1.00 81.38 84 PRO A C 1
ATOM 622 O O . PRO A 1 84 ? -14.571 4.469 15.999 1.00 81.38 84 PRO A O 1
ATOM 625 N N . PRO A 1 85 ? -14.652 4.894 18.206 1.00 86.81 85 PRO A N 1
ATOM 626 C CA . PRO A 1 85 ? -15.270 6.206 18.038 1.00 86.81 85 PRO A CA 1
ATOM 627 C C . PRO A 1 85 ? -14.460 7.052 17.050 1.00 86.81 85 PRO A C 1
ATOM 629 O O . PRO A 1 85 ? -13.231 7.048 17.097 1.00 86.81 85 PRO A O 1
ATOM 632 N N . ARG A 1 86 ? -15.136 7.775 16.141 1.00 87.25 86 ARG A N 1
ATOM 633 C CA . ARG A 1 86 ? -14.488 8.481 15.012 1.00 87.25 86 ARG A CA 1
ATOM 634 C C . ARG A 1 86 ? -13.312 9.349 15.453 1.00 87.25 86 ARG A C 1
ATOM 636 O O . ARG A 1 86 ? -12.279 9.335 14.800 1.00 87.25 86 ARG A O 1
ATOM 643 N N . ARG A 1 87 ? -13.444 10.033 16.592 1.00 86.25 87 ARG A N 1
ATOM 644 C CA . ARG A 1 87 ? -12.371 10.834 17.193 1.00 86.25 87 ARG A CA 1
ATOM 645 C C . ARG A 1 87 ? -11.098 10.012 17.418 1.00 86.25 87 ARG A C 1
ATOM 647 O O . ARG A 1 87 ? -10.018 10.457 17.069 1.00 86.25 87 ARG A O 1
ATOM 654 N N . ARG A 1 88 ? -11.218 8.778 17.914 1.00 83.56 88 ARG A N 1
ATOM 655 C CA . ARG A 1 88 ? -10.081 7.882 18.168 1.00 83.56 88 ARG A CA 1
ATOM 656 C C . ARG A 1 88 ? -9.389 7.419 16.891 1.00 83.56 88 ARG A C 1
ATOM 658 O O . ARG A 1 88 ? -8.173 7.277 16.903 1.00 83.56 88 ARG A O 1
ATOM 665 N N . LEU A 1 89 ? -10.135 7.200 15.807 1.00 84.38 89 LEU A N 1
ATOM 666 C CA . LEU A 1 89 ? -9.549 6.799 14.523 1.00 84.38 89 LEU A CA 1
ATOM 667 C C . LEU A 1 89 ? -8.504 7.814 14.048 1.00 84.38 89 LEU A C 1
ATOM 669 O O . LEU A 1 89 ? -7.411 7.418 13.665 1.00 84.38 89 LEU A O 1
ATOM 673 N N . TRP A 1 90 ? -8.800 9.108 14.166 1.00 85.75 90 TRP A N 1
ATOM 674 C CA . TRP A 1 90 ? -7.903 10.186 13.739 1.00 85.75 90 TRP A CA 1
ATOM 675 C C . TRP A 1 90 ? -6.705 10.418 14.672 1.00 85.75 90 TRP A C 1
ATOM 677 O O . TRP A 1 90 ? -5.778 11.132 14.312 1.00 85.75 90 TRP A O 1
ATOM 687 N N . HIS A 1 91 ? -6.688 9.780 15.845 1.00 87.94 91 HIS A N 1
ATOM 688 C CA . HIS A 1 91 ? -5.601 9.863 16.823 1.00 87.94 91 HIS A CA 1
ATOM 689 C C . HIS A 1 91 ? -4.735 8.598 16.844 1.00 87.94 91 HIS A C 1
ATOM 691 O O . HIS A 1 91 ? -4.206 8.225 17.890 1.00 87.94 91 HIS A O 1
ATOM 697 N N . THR A 1 92 ? -4.577 7.917 15.712 1.00 90.38 92 THR A N 1
ATOM 698 C CA . THR A 1 92 ? -3.669 6.767 15.613 1.00 90.38 92 THR A CA 1
ATOM 699 C C . THR A 1 92 ? -2.886 6.839 14.307 1.00 90.38 92 THR A C 1
ATOM 701 O O . THR A 1 92 ? -3.475 7.017 13.240 1.00 90.38 92 THR A O 1
ATOM 704 N N . GLN A 1 93 ? -1.556 6.751 14.387 1.00 90.38 93 GLN A N 1
ATOM 705 C CA . GLN A 1 93 ? -0.665 7.015 13.252 1.00 90.38 93 GLN A CA 1
ATOM 706 C C . GLN A 1 93 ? -0.905 6.046 12.085 1.00 90.38 93 GLN A C 1
ATOM 708 O O . GLN A 1 93 ? -0.932 6.463 10.929 1.00 90.38 93 GLN A O 1
ATOM 713 N N . GLY A 1 94 ? -1.154 4.765 12.370 1.00 91.50 94 GLY A N 1
ATOM 714 C CA . GLY A 1 94 ? -1.462 3.785 11.330 1.00 91.50 94 GLY A CA 1
ATOM 715 C C . GLY A 1 94 ? -2.779 4.077 10.607 1.00 91.50 94 GLY A C 1
ATOM 716 O O . GLY A 1 94 ? -2.899 3.765 9.424 1.00 91.50 94 GLY A O 1
ATOM 717 N N . ALA A 1 95 ? -3.755 4.708 11.274 1.00 91.69 95 ALA A N 1
ATOM 718 C CA . ALA A 1 95 ? -5.004 5.138 10.632 1.00 91.69 95 ALA A CA 1
ATOM 719 C C . ALA A 1 95 ? -4.747 6.209 9.602 1.00 91.69 95 ALA A C 1
ATOM 721 O O . ALA A 1 95 ? -5.262 6.127 8.493 1.00 91.69 95 ALA A O 1
ATOM 722 N N . LEU A 1 96 ? -3.976 7.213 10.019 1.00 93.06 96 LEU A N 1
ATOM 723 C CA . LEU A 1 96 ? -3.674 8.366 9.200 1.00 93.06 96 LEU A CA 1
ATOM 724 C C . LEU A 1 96 ? -2.893 7.916 7.969 1.00 93.06 96 LEU A C 1
ATOM 726 O O . LEU A 1 96 ? -3.257 8.308 6.869 1.00 93.06 96 LEU A O 1
ATOM 730 N N . ASN A 1 97 ? -1.913 7.019 8.135 1.00 92.12 97 ASN A N 1
ATOM 731 C CA . ASN A 1 97 ? -1.168 6.446 7.014 1.00 92.12 97 ASN A CA 1
ATOM 732 C C . ASN A 1 97 ? -2.093 5.714 6.035 1.00 92.12 97 ASN A C 1
ATOM 734 O O . ASN A 1 97 ? -2.103 6.042 4.855 1.00 92.12 97 ASN A O 1
ATOM 738 N N . ILE A 1 98 ? -2.908 4.759 6.503 1.00 93.62 98 ILE A N 1
ATOM 739 C CA . ILE A 1 98 ? -3.810 4.003 5.617 1.00 93.62 98 ILE A CA 1
ATOM 740 C C . ILE A 1 98 ? -4.811 4.933 4.921 1.00 93.62 98 ILE A C 1
ATOM 742 O O . ILE A 1 98 ? -5.050 4.784 3.726 1.00 93.62 98 ILE A O 1
ATOM 746 N N . ALA A 1 99 ? -5.397 5.887 5.649 1.00 93.75 99 ALA A N 1
ATOM 747 C CA . ALA A 1 99 ? -6.370 6.824 5.099 1.00 93.75 99 ALA A CA 1
ATOM 748 C C . ALA A 1 99 ? -5.740 7.749 4.051 1.00 93.75 99 ALA A C 1
ATOM 750 O O . ALA A 1 99 ? -6.314 7.920 2.980 1.00 93.75 99 ALA A O 1
ATOM 751 N N . ALA A 1 100 ? -4.558 8.299 4.334 1.00 93.06 100 ALA A N 1
ATOM 752 C CA . ALA A 1 100 ? -3.840 9.161 3.405 1.00 93.06 100 ALA A CA 1
ATOM 753 C C . ALA A 1 100 ? -3.403 8.396 2.155 1.00 93.06 100 ALA A C 1
ATOM 755 O O . ALA A 1 100 ? -3.679 8.848 1.051 1.00 93.06 100 ALA A O 1
ATOM 756 N N . LEU A 1 101 ? -2.810 7.208 2.310 1.00 92.88 101 LEU A N 1
ATOM 757 C CA . LEU A 1 101 ? -2.418 6.370 1.176 1.00 92.88 101 LEU A CA 1
ATOM 758 C C . LEU A 1 101 ? -3.639 5.991 0.326 1.00 92.88 101 LEU A C 1
ATOM 760 O O . LEU A 1 101 ? -3.612 6.164 -0.884 1.00 92.88 101 LEU A O 1
ATOM 764 N N . SER A 1 102 ? -4.749 5.589 0.956 1.00 93.31 102 SER A N 1
ATOM 765 C CA . SER A 1 102 ? -5.997 5.266 0.243 1.00 93.31 102 SER A CA 1
ATOM 766 C C . SER A 1 102 ? -6.603 6.460 -0.493 1.00 93.31 102 SER A C 1
ATOM 768 O O . SER A 1 102 ? -7.305 6.259 -1.478 1.00 93.31 102 SER A O 1
ATOM 770 N N . ALA A 1 103 ? -6.385 7.685 -0.007 1.00 92.56 103 ALA A N 1
ATOM 771 C CA . ALA A 1 103 ? -6.854 8.904 -0.659 1.00 92.56 103 ALA A CA 1
ATOM 772 C C . ALA A 1 103 ? -5.930 9.329 -1.808 1.00 92.56 103 ALA A C 1
ATOM 774 O O . ALA A 1 103 ? -6.416 9.734 -2.859 1.00 92.56 103 ALA A O 1
ATOM 775 N N . VAL A 1 104 ? -4.612 9.206 -1.632 1.00 91.19 104 VAL A N 1
ATOM 776 C CA . VAL A 1 104 ? -3.626 9.589 -2.650 1.00 91.19 104 VAL A CA 1
ATOM 777 C C . VAL A 1 104 ? -3.639 8.625 -3.833 1.00 91.19 104 VAL A C 1
ATOM 779 O O . VAL A 1 104 ? -3.598 9.090 -4.963 1.00 91.19 104 VAL A O 1
ATOM 782 N N . THR A 1 105 ? -3.788 7.312 -3.620 1.00 88.12 105 THR A N 1
ATOM 783 C CA . THR A 1 105 ? -3.806 6.322 -4.713 1.00 88.12 105 THR A CA 1
ATOM 784 C C . THR A 1 105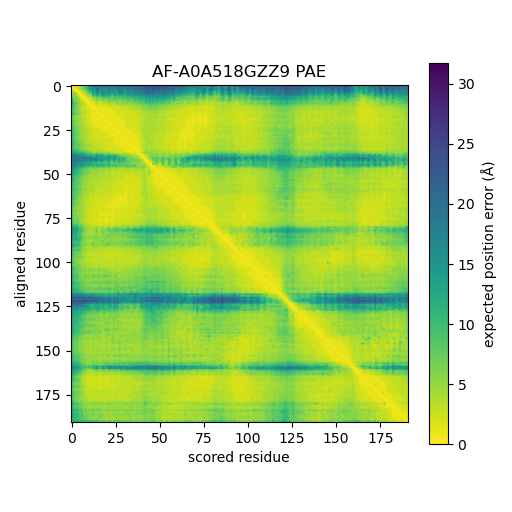 ? -4.778 6.665 -5.859 1.00 88.12 105 THR A C 1
ATOM 786 O O . THR A 1 105 ? -4.321 6.736 -7.001 1.00 88.12 105 THR A O 1
ATOM 789 N N . PRO A 1 106 ? -6.086 6.912 -5.629 1.00 87.81 106 PRO A N 1
ATOM 790 C CA . PRO A 1 106 ? -7.000 7.272 -6.710 1.00 87.81 106 PRO A CA 1
ATOM 791 C C . PRO A 1 106 ? -6.712 8.662 -7.288 1.00 87.81 106 PRO A C 1
ATOM 793 O O . PRO A 1 106 ? -6.906 8.850 -8.482 1.00 87.81 106 PRO A O 1
ATOM 796 N N . ILE A 1 107 ? -6.227 9.620 -6.488 1.00 88.62 107 ILE A N 1
ATOM 797 C CA . ILE A 1 107 ? -5.848 10.954 -6.986 1.00 88.62 107 ILE A CA 1
ATOM 798 C C . ILE A 1 107 ? -4.693 10.831 -7.980 1.00 88.62 107 ILE A C 1
ATOM 800 O O . ILE A 1 107 ? -4.783 11.373 -9.077 1.00 88.62 107 ILE A O 1
ATOM 804 N N . THR A 1 108 ? -3.646 10.079 -7.630 1.00 85.12 108 THR A N 1
ATOM 805 C CA . THR A 1 108 ? -2.514 9.806 -8.521 1.00 85.12 108 THR A CA 1
ATOM 806 C C . THR A 1 108 ? -2.981 9.073 -9.776 1.00 85.12 108 THR A C 1
ATOM 808 O O . THR A 1 108 ? -2.618 9.470 -10.878 1.00 85.12 108 THR A O 1
ATOM 811 N N . GLY A 1 109 ? -3.845 8.060 -9.633 1.00 83.12 109 GLY A N 1
ATOM 812 C CA . GLY A 1 109 ? -4.409 7.332 -10.773 1.00 83.12 109 GLY A CA 1
ATOM 813 C C . GLY A 1 109 ? -5.211 8.223 -11.727 1.00 83.12 109 GLY A C 1
ATOM 814 O O . GLY A 1 109 ? -5.039 8.132 -12.938 1.00 83.12 109 GLY A O 1
ATOM 815 N N . VAL A 1 110 ? -6.048 9.121 -11.196 1.00 86.31 110 VAL A N 1
ATOM 816 C CA . VAL A 1 110 ? -6.840 10.076 -11.992 1.00 86.31 110 VAL A CA 1
ATOM 817 C C . VAL A 1 110 ? -5.956 11.134 -12.643 1.00 86.31 110 VAL A C 1
ATOM 819 O O . VAL A 1 110 ? -6.139 11.423 -13.821 1.00 86.31 110 VAL A O 1
ATOM 822 N N . ALA A 1 111 ? -5.000 11.706 -11.907 1.00 84.38 111 ALA A N 1
ATOM 823 C CA . ALA A 1 111 ? -4.071 12.696 -12.448 1.00 84.38 111 ALA A CA 1
ATOM 824 C C . ALA A 1 111 ? -3.278 12.116 -13.623 1.00 84.38 111 ALA A C 1
ATOM 826 O O . ALA A 1 111 ? -3.104 12.773 -14.645 1.00 84.38 111 ALA A O 1
ATOM 827 N N . LEU A 1 112 ? -2.862 10.860 -13.502 1.00 79.44 112 LEU A N 1
ATOM 828 C CA . LEU A 1 112 ? -2.126 10.173 -14.545 1.00 79.44 112 LEU A CA 1
ATOM 829 C C . LEU A 1 112 ? -2.997 9.842 -15.756 1.00 79.44 112 LEU A C 1
ATOM 831 O O . LEU A 1 112 ? -2.602 10.133 -16.878 1.00 79.44 112 LEU A O 1
ATOM 835 N N . TRP A 1 113 ? -4.220 9.354 -15.536 1.00 79.75 113 TRP A N 1
ATOM 836 C CA . TRP A 1 113 ? -5.210 9.200 -16.606 1.00 79.75 113 TRP A CA 1
ATOM 837 C C . TRP A 1 113 ? -5.481 10.513 -17.347 1.00 79.75 113 TRP A C 1
ATOM 839 O O . TRP A 1 113 ? -5.592 10.521 -18.570 1.00 79.75 113 TRP A O 1
ATOM 849 N N . ALA A 1 114 ? -5.567 11.629 -16.621 1.00 83.81 114 ALA A N 1
ATOM 850 C CA . ALA A 1 114 ? -5.756 12.944 -17.218 1.00 83.81 114 ALA A CA 1
ATOM 851 C C . ALA A 1 114 ? -4.545 13.369 -18.065 1.00 83.81 114 ALA A C 1
ATOM 853 O O . ALA A 1 114 ? -4.736 13.890 -19.159 1.00 83.81 114 ALA A O 1
ATOM 854 N N . LEU A 1 115 ? -3.315 13.113 -17.605 1.00 80.19 115 LEU A N 1
ATOM 855 C CA . LEU A 1 115 ? -2.103 13.375 -18.392 1.00 80.19 115 LEU A CA 1
ATOM 856 C C . LEU A 1 115 ? -2.085 12.562 -19.695 1.00 80.19 115 LEU A C 1
ATOM 858 O O . LEU A 1 115 ? -1.782 13.121 -20.746 1.00 80.19 115 LEU A O 1
ATOM 862 N N . LEU A 1 116 ? -2.481 11.287 -19.646 1.00 74.56 116 LEU A N 1
ATOM 863 C CA . LEU A 1 116 ? -2.611 10.443 -20.841 1.00 74.56 116 LEU A CA 1
ATOM 864 C C . LEU A 1 116 ? -3.682 10.981 -21.799 1.00 74.56 116 LEU A C 1
ATOM 866 O O . LEU A 1 116 ? -3.439 11.127 -22.994 1.00 74.56 116 LEU A O 1
ATOM 870 N N . ALA A 1 117 ? -4.853 11.355 -21.275 1.00 77.88 117 ALA A N 1
ATOM 871 C CA . ALA A 1 117 ? -5.951 11.899 -22.075 1.00 77.88 117 ALA A CA 1
ATOM 872 C C . ALA A 1 117 ? -5.617 13.249 -22.739 1.00 77.88 117 ALA A C 1
ATOM 874 O O . ALA A 1 117 ? -6.181 13.576 -23.782 1.00 77.88 117 ALA A O 1
ATOM 875 N N . LEU A 1 118 ? -4.701 14.030 -22.158 1.00 84.19 118 LEU A N 1
ATOM 876 C CA . LEU A 1 118 ? -4.226 15.299 -22.718 1.00 84.19 118 LEU A CA 1
ATOM 877 C C . LEU A 1 118 ? -3.192 15.124 -23.842 1.00 84.19 118 LEU A C 1
ATOM 879 O O . LEU 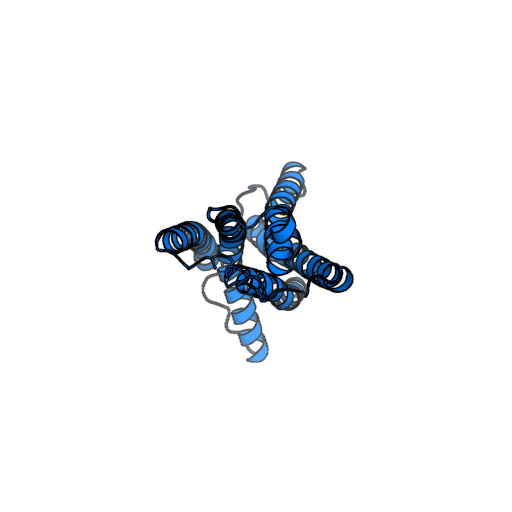A 1 118 ? -2.670 16.120 -24.343 1.00 84.19 118 LEU A O 1
ATOM 883 N N . GLY A 1 119 ? -2.905 13.889 -24.262 1.00 70.25 119 GLY A N 1
ATOM 884 C CA . GLY A 1 119 ? -2.007 13.620 -25.382 1.00 70.25 119 GLY A CA 1
ATOM 885 C C . GLY A 1 119 ? -0.545 13.911 -25.060 1.00 70.25 119 GLY A C 1
ATOM 886 O O . GLY A 1 119 ? 0.244 14.167 -25.971 1.00 70.25 119 GLY A O 1
ATOM 887 N N . VAL A 1 120 ? -0.165 13.870 -23.775 1.00 71.31 120 VAL A N 1
ATOM 888 C CA . VAL A 1 120 ? 1.249 13.698 -23.428 1.00 71.31 120 VAL A CA 1
ATOM 889 C C . VAL A 1 120 ? 1.680 12.398 -24.120 1.00 71.31 120 VAL A C 1
ATOM 891 O O . VAL A 1 120 ? 0.970 11.409 -23.950 1.00 71.31 120 VAL A O 1
ATOM 894 N N . PRO A 1 121 ? 2.742 12.396 -24.950 1.00 63.28 121 PRO A N 1
ATOM 895 C CA . PRO A 1 121 ? 3.024 11.350 -25.938 1.00 63.28 121 PRO A CA 1
ATOM 896 C C . PRO A 1 121 ? 3.537 10.054 -25.292 1.00 63.28 121 PRO A C 1
ATOM 898 O O . PRO A 1 121 ? 4.652 9.607 -25.536 1.00 63.28 121 PRO A O 1
ATOM 901 N N . PHE A 1 122 ? 2.715 9.454 -24.445 1.00 58.22 122 PHE A N 1
ATOM 902 C CA . PHE A 1 122 ? 2.875 8.130 -23.885 1.00 58.22 122 PHE A CA 1
ATOM 903 C C . PHE A 1 122 ? 2.064 7.178 -24.762 1.00 58.22 122 PHE A C 1
ATOM 905 O O . PHE A 1 122 ? 0.941 6.823 -24.430 1.00 58.22 122 PHE A O 1
ATOM 912 N N . ALA A 1 123 ? 2.650 6.847 -25.914 1.00 56.09 123 ALA A N 1
ATOM 913 C CA . ALA A 1 123 ? 2.177 5.847 -26.865 1.00 56.09 123 ALA A CA 1
ATOM 914 C C . ALA A 1 123 ? 0.763 6.061 -27.460 1.00 56.09 123 ALA A C 1
ATOM 916 O O . ALA A 1 123 ? -0.000 6.949 -27.087 1.00 56.09 123 ALA A O 1
ATOM 917 N N . SER A 1 124 ? 0.449 5.297 -28.506 1.00 68.00 124 SER A N 1
ATOM 918 C CA . SER A 1 124 ? -0.837 5.368 -29.210 1.00 68.00 124 SER A CA 1
ATOM 919 C C . SER A 1 1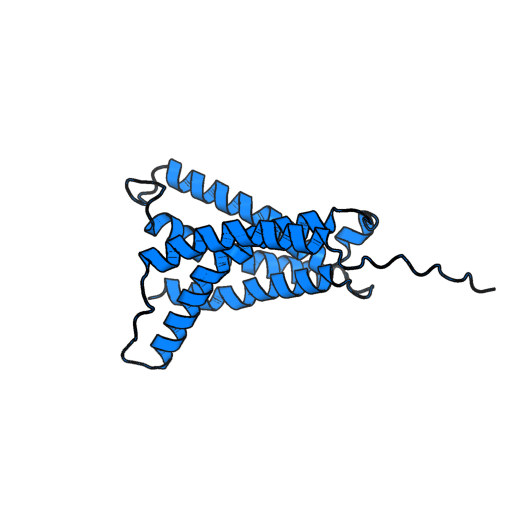24 ? -1.963 4.614 -28.494 1.00 68.00 124 SER A C 1
ATOM 921 O O . SER A 1 124 ? -3.128 4.850 -28.820 1.00 68.00 124 SER A O 1
ATOM 923 N N . ASP A 1 125 ? -1.639 3.732 -27.540 1.00 71.69 125 ASP A N 1
ATOM 924 C CA . ASP A 1 125 ? -2.605 2.980 -26.742 1.00 71.69 125 ASP A CA 1
ATOM 925 C C . ASP A 1 125 ? -2.412 3.286 -25.237 1.00 71.69 125 ASP A C 1
ATOM 927 O O . ASP A 1 125 ? -1.354 3.007 -24.674 1.00 71.69 125 ASP A O 1
ATOM 931 N N . PRO A 1 126 ? -3.415 3.845 -24.531 1.00 62.88 126 PRO A N 1
ATOM 932 C CA . PRO A 1 126 ? -3.327 4.097 -23.088 1.00 62.88 126 PRO A CA 1
ATOM 933 C C . PRO A 1 126 ? -3.202 2.816 -22.243 1.00 62.88 126 PRO A C 1
ATOM 935 O O . PRO A 1 126 ? -2.955 2.904 -21.039 1.00 62.88 126 PRO A O 1
ATOM 938 N N . PHE A 1 127 ? -3.390 1.638 -22.845 1.00 68.69 127 PHE A N 1
ATOM 939 C CA . PHE A 1 127 ? -3.153 0.334 -22.231 1.00 68.69 127 PHE A CA 1
ATOM 940 C C . PHE A 1 127 ? -1.796 -0.276 -22.604 1.00 68.69 127 PHE A C 1
ATOM 942 O O . PHE A 1 127 ? -1.534 -1.420 -22.224 1.00 68.69 127 PHE A O 1
ATOM 949 N N . ASP A 1 128 ? -0.928 0.468 -23.298 1.00 78.00 128 ASP A N 1
ATOM 950 C CA . ASP A 1 128 ? 0.433 0.023 -23.574 1.00 78.00 128 ASP A CA 1
ATOM 951 C C . ASP A 1 128 ? 1.180 -0.261 -22.263 1.00 78.00 128 ASP A C 1
ATOM 953 O O . ASP A 1 128 ? 1.091 0.470 -21.269 1.00 78.00 128 ASP A O 1
ATOM 957 N N . PHE A 1 129 ? 1.930 -1.363 -22.261 1.00 75.31 129 PHE A N 1
ATOM 958 C CA . PHE A 1 129 ? 2.644 -1.852 -21.083 1.00 75.31 129 PHE A CA 1
ATOM 959 C C . PHE A 1 129 ? 3.583 -0.792 -20.490 1.00 75.31 129 PHE A C 1
ATOM 961 O O . PHE A 1 129 ? 3.615 -0.626 -19.272 1.00 75.31 129 PHE A O 1
ATOM 968 N N . GLU A 1 130 ? 4.267 -0.022 -21.341 1.00 78.44 130 GLU A N 1
ATOM 969 C CA . GLU A 1 130 ? 5.166 1.064 -20.932 1.00 78.44 130 GLU A CA 1
ATOM 970 C C . GLU A 1 130 ? 4.446 2.132 -20.100 1.00 78.44 130 GLU A C 1
ATOM 972 O O . GLU A 1 130 ? 5.002 2.661 -19.134 1.00 78.44 130 GLU A O 1
ATOM 977 N N . VAL A 1 131 ? 3.185 2.427 -20.429 1.00 75.56 131 VAL A N 1
ATOM 978 C CA . VAL A 1 131 ? 2.365 3.379 -19.677 1.00 75.56 131 VAL A CA 1
ATOM 979 C C . VAL A 1 131 ? 2.067 2.821 -18.293 1.00 75.56 131 VAL A C 1
ATOM 981 O O . VAL A 1 131 ? 2.297 3.503 -17.296 1.00 75.56 131 VAL A O 1
ATOM 984 N N . ILE A 1 132 ? 1.605 1.570 -18.217 1.00 75.69 132 ILE A N 1
ATOM 985 C CA . ILE A 1 132 ? 1.286 0.889 -16.953 1.00 75.69 132 ILE A CA 1
ATOM 986 C C . ILE A 1 132 ? 2.535 0.767 -16.071 1.00 75.69 132 ILE A C 1
ATOM 988 O O . ILE A 1 132 ? 2.473 1.029 -14.870 1.00 75.69 132 ILE A O 1
ATOM 992 N N . GLU A 1 133 ? 3.674 0.406 -16.650 1.00 78.62 133 GLU A N 1
ATOM 993 C CA . GLU A 1 133 ? 4.950 0.312 -15.949 1.00 78.62 133 GLU A CA 1
ATOM 994 C C . GLU A 1 133 ? 5.391 1.678 -15.413 1.00 78.62 133 GLU A C 1
ATOM 996 O O . GLU A 1 133 ? 5.684 1.807 -14.223 1.00 78.62 133 GLU A O 1
ATOM 1001 N N . THR A 1 134 ? 5.329 2.722 -16.244 1.00 77.88 134 THR A N 1
ATOM 1002 C CA . THR A 1 134 ? 5.639 4.101 -15.838 1.00 77.88 134 THR A CA 1
ATOM 1003 C C . THR A 1 134 ? 4.736 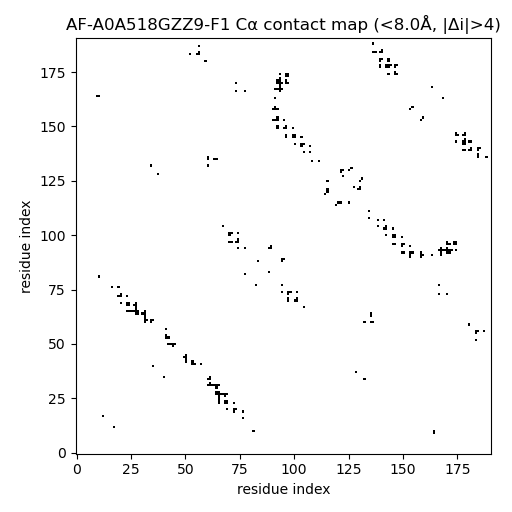4.554 -14.691 1.00 77.88 134 THR A C 1
ATOM 1005 O O . THR A 1 134 ? 5.215 5.115 -13.703 1.00 77.88 134 THR A O 1
ATOM 1008 N N . VAL A 1 135 ? 3.430 4.267 -14.770 1.00 79.00 135 VAL A N 1
ATOM 1009 C CA . VAL A 1 135 ? 2.471 4.541 -13.689 1.00 79.00 135 VAL A CA 1
ATOM 1010 C C . VAL A 1 135 ? 2.931 3.897 -12.391 1.00 79.00 135 VAL A C 1
ATOM 1012 O O . VAL A 1 135 ? 2.995 4.569 -11.361 1.00 79.00 135 VAL A O 1
ATOM 1015 N N . LEU A 1 136 ? 3.239 2.603 -12.434 1.00 79.50 136 LEU A N 1
ATOM 1016 C CA . LEU A 1 136 ? 3.601 1.828 -11.256 1.00 79.50 136 LEU A CA 1
ATOM 1017 C C . LEU A 1 136 ? 4.941 2.269 -10.660 1.00 79.50 136 LEU A C 1
ATOM 1019 O O . LEU A 1 136 ? 5.054 2.269 -9.439 1.00 79.50 136 LEU A O 1
ATOM 1023 N N . LEU A 1 137 ? 5.904 2.704 -11.478 1.00 79.44 137 LEU A N 1
ATOM 1024 C CA . LEU A 1 137 ? 7.199 3.232 -11.030 1.00 79.44 137 LEU A CA 1
ATOM 1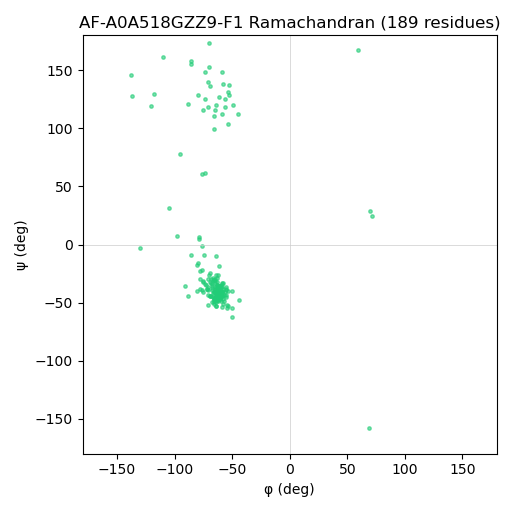025 C C . LEU A 1 137 ? 7.092 4.629 -10.400 1.00 79.44 137 LEU A C 1
ATOM 1027 O O . LEU A 1 137 ? 7.790 4.943 -9.435 1.00 79.44 137 LEU A O 1
ATOM 1031 N N . LEU A 1 138 ? 6.194 5.481 -10.902 1.00 82.00 138 LEU A N 1
ATOM 1032 C CA . LEU A 1 138 ? 5.980 6.823 -10.348 1.00 82.00 138 LEU A CA 1
ATOM 1033 C C . LEU A 1 138 ? 5.147 6.809 -9.062 1.00 82.00 138 LEU A C 1
ATOM 1035 O O . LEU A 1 138 ? 5.212 7.734 -8.249 1.00 82.00 138 LEU A O 1
ATOM 1039 N N . LEU A 1 139 ? 4.345 5.772 -8.848 1.00 83.25 139 LEU A N 1
ATOM 1040 C CA . LEU A 1 139 ? 3.403 5.727 -7.740 1.00 83.25 139 LEU A CA 1
ATOM 1041 C C . LEU A 1 139 ? 4.098 5.721 -6.356 1.00 83.25 139 LEU A C 1
ATOM 1043 O O . LEU A 1 139 ? 3.722 6.547 -5.513 1.00 83.25 139 LEU A O 1
ATOM 1047 N N . PRO A 1 140 ? 5.158 4.927 -6.110 1.00 83.94 140 PRO A N 1
ATOM 1048 C CA . PRO A 1 140 ? 5.969 4.991 -4.891 1.00 83.94 140 PRO A CA 1
ATOM 1049 C C . PRO A 1 140 ? 6.544 6.382 -4.594 1.00 83.94 140 PRO A C 1
ATOM 1051 O O . PRO A 1 140 ? 6.538 6.801 -3.432 1.00 83.94 140 PRO A O 1
ATOM 1054 N N . MET A 1 141 ? 6.940 7.140 -5.627 1.00 83.31 141 MET A N 1
ATOM 1055 C CA . MET A 1 141 ? 7.434 8.522 -5.487 1.00 83.31 141 MET A CA 1
ATOM 1056 C C . MET A 1 141 ? 6.381 9.465 -4.907 1.00 83.31 141 MET A C 1
ATOM 1058 O O . MET A 1 141 ? 6.727 10.456 -4.273 1.00 83.31 141 MET A O 1
ATOM 1062 N N . THR A 1 142 ? 5.094 9.165 -5.092 1.00 85.56 142 THR A N 1
ATOM 1063 C CA . THR A 1 142 ? 3.991 9.956 -4.520 1.00 85.56 142 THR A CA 1
ATOM 1064 C C . THR A 1 142 ? 3.557 9.441 -3.145 1.00 85.56 142 THR A C 1
ATOM 1066 O O . THR A 1 142 ? 3.236 10.223 -2.241 1.00 85.56 142 THR A O 1
ATOM 1069 N N . LEU A 1 143 ? 3.585 8.120 -2.941 1.00 86.81 143 LEU A N 1
ATOM 1070 C CA . LEU A 1 143 ? 3.111 7.493 -1.708 1.00 86.81 143 LEU A CA 1
ATOM 1071 C C . LEU A 1 143 ? 4.116 7.614 -0.560 1.00 86.81 143 LEU A C 1
ATOM 1073 O O . LEU A 1 143 ? 3.708 7.850 0.579 1.00 86.81 143 LEU A O 1
ATOM 1077 N N . ALA A 1 144 ? 5.417 7.501 -0.834 1.00 87.25 144 ALA A N 1
ATOM 1078 C CA . ALA A 1 144 ? 6.444 7.586 0.197 1.00 87.25 144 ALA A CA 1
ATOM 1079 C C . ALA A 1 144 ? 6.499 8.966 0.880 1.00 87.25 144 ALA A C 1
ATOM 1081 O O . ALA A 1 144 ? 6.417 9.000 2.112 1.00 87.25 144 ALA A O 1
ATOM 1082 N N . PRO A 1 145 ? 6.532 10.111 0.161 1.00 88.12 145 PRO A N 1
ATOM 1083 C CA . PRO A 1 145 ? 6.464 11.425 0.801 1.00 88.12 145 PRO A CA 1
ATOM 1084 C C . PRO A 1 145 ? 5.180 11.611 1.606 1.00 88.12 145 PRO A C 1
ATOM 1086 O O . PRO A 1 145 ? 5.221 12.181 2.694 1.00 88.12 145 PRO A O 1
ATOM 1089 N N . THR A 1 146 ? 4.055 11.072 1.124 1.00 89.00 146 THR A N 1
ATOM 1090 C CA . THR A 1 146 ? 2.779 11.101 1.850 1.00 89.00 146 THR A CA 1
ATOM 1091 C C . THR A 1 146 ? 2.885 10.344 3.178 1.00 89.00 146 THR A C 1
ATOM 1093 O O . THR A 1 146 ? 2.521 10.879 4.226 1.00 89.00 146 THR A O 1
ATOM 1096 N N . ALA A 1 147 ? 3.431 9.124 3.170 1.00 88.62 147 ALA A N 1
ATOM 1097 C CA . ALA A 1 147 ? 3.637 8.324 4.378 1.00 88.62 147 ALA A CA 1
ATOM 1098 C C . ALA A 1 147 ? 4.601 8.997 5.374 1.00 88.62 147 ALA A C 1
ATOM 1100 O O . ALA A 1 147 ? 4.355 8.970 6.586 1.00 88.62 147 ALA A O 1
ATOM 1101 N N . ILE A 1 148 ? 5.671 9.629 4.876 1.00 91.38 148 ILE A N 1
ATOM 1102 C CA . ILE A 1 148 ? 6.625 10.400 5.687 1.00 91.38 148 ILE A CA 1
ATOM 1103 C C . ILE A 1 148 ? 5.926 11.604 6.317 1.00 91.38 148 ILE A C 1
ATOM 1105 O O . ILE A 1 148 ? 5.968 11.756 7.539 1.00 91.38 148 ILE A O 1
ATOM 1109 N N . ALA A 1 149 ? 5.250 12.426 5.512 1.00 91.19 149 ALA A N 1
ATOM 1110 C CA . ALA A 1 149 ? 4.563 13.630 5.968 1.00 91.19 149 ALA A CA 1
ATOM 1111 C C . ALA A 1 149 ? 3.532 13.298 7.051 1.00 91.19 149 ALA A C 1
ATOM 1113 O O . ALA A 1 149 ? 3.557 13.880 8.133 1.00 91.19 149 ALA A O 1
ATOM 1114 N N . VAL A 1 150 ? 2.690 12.289 6.817 1.00 90.75 150 VAL A N 1
ATOM 1115 C CA . VAL A 1 150 ? 1.688 11.846 7.792 1.00 90.75 150 VAL A CA 1
ATOM 1116 C C . VAL A 1 150 ? 2.335 11.315 9.070 1.00 90.75 150 VAL A C 1
ATOM 1118 O O . VAL A 1 150 ? 1.861 11.610 10.169 1.00 90.75 150 VAL A O 1
ATOM 1121 N N . SER A 1 151 ? 3.439 10.576 8.956 1.00 89.81 151 SER A N 1
ATOM 1122 C CA . SER A 1 151 ? 4.165 10.062 10.118 1.00 89.81 151 SER A CA 1
ATOM 1123 C C . SER A 1 151 ? 4.800 11.178 10.949 1.00 89.81 151 SER A C 1
ATOM 1125 O O . SER A 1 151 ? 4.709 11.147 12.176 1.00 89.81 151 SER A O 1
ATOM 1127 N N . ILE A 1 152 ? 5.397 12.186 10.308 1.00 90.06 152 ILE A N 1
ATOM 1128 C CA . ILE A 1 152 ? 5.967 13.359 10.983 1.00 90.06 152 ILE A CA 1
ATOM 1129 C C . ILE A 1 152 ? 4.853 14.179 11.642 1.00 90.06 152 ILE A C 1
ATOM 1131 O O . ILE A 1 152 ? 4.924 14.439 12.843 1.00 90.06 152 ILE A O 1
ATOM 1135 N N . CYS A 1 153 ? 3.792 14.524 10.907 1.00 90.25 153 CYS A N 1
ATOM 1136 C CA . CYS A 1 153 ? 2.656 15.277 11.440 1.00 90.25 153 CYS A CA 1
ATOM 1137 C C . CYS A 1 153 ? 1.985 14.549 12.611 1.00 90.25 153 CYS A C 1
ATOM 1139 O O . CYS A 1 153 ? 1.703 15.166 13.635 1.00 90.25 153 CYS A O 1
ATOM 1141 N N . GLY A 1 154 ? 1.783 13.232 12.508 1.00 88.75 154 GLY A N 1
ATOM 1142 C CA . GLY A 1 154 ? 1.243 12.421 13.599 1.00 88.75 154 GLY A CA 1
ATOM 1143 C C . GLY A 1 154 ? 2.114 12.481 14.856 1.00 88.75 154 GLY A C 1
ATOM 1144 O O . GLY A 1 154 ? 1.594 12.632 15.962 1.00 88.75 154 GLY A O 1
ATOM 1145 N N . ARG A 1 155 ? 3.444 12.444 14.700 1.00 88.56 155 ARG A N 1
ATOM 1146 C CA . ARG A 1 155 ? 4.362 12.580 15.836 1.00 88.56 155 ARG A CA 1
ATOM 1147 C C . ARG A 1 155 ? 4.302 13.968 16.471 1.00 88.56 155 ARG A C 1
ATOM 1149 O O . ARG A 1 155 ? 4.213 14.057 17.694 1.00 88.56 155 ARG A O 1
ATOM 1156 N N . LEU A 1 156 ? 4.306 15.024 15.654 1.00 90.56 156 LEU A N 1
ATOM 1157 C CA . LEU A 1 156 ? 4.238 16.420 16.107 1.00 90.56 156 LEU A CA 1
ATOM 1158 C C . LEU A 1 156 ? 2.922 16.738 16.830 1.00 90.56 156 LEU A C 1
ATOM 1160 O O . LEU A 1 156 ? 2.921 17.473 17.810 1.00 90.56 156 LEU A O 1
ATOM 1164 N N . LEU A 1 157 ? 1.812 16.136 16.399 1.00 90.56 157 LEU A N 1
ATOM 1165 C CA . LEU A 1 157 ? 0.497 16.290 17.028 1.00 90.56 157 LEU A CA 1
ATOM 1166 C C . LEU A 1 157 ? 0.318 15.438 18.300 1.00 90.56 157 LEU A C 1
ATOM 1168 O O . LEU A 1 157 ? -0.784 15.371 18.844 1.00 90.56 157 LEU A O 1
ATOM 1172 N N . GLY A 1 158 ? 1.371 14.766 18.781 1.00 87.50 158 GLY A N 1
ATOM 1173 C CA . GLY A 1 158 ? 1.323 13.995 20.025 1.00 87.50 158 GLY A CA 1
ATOM 1174 C C . GLY A 1 158 ? 0.461 12.733 19.934 1.00 87.50 158 GLY A C 1
ATOM 1175 O O . GLY A 1 158 ? -0.091 12.278 20.937 1.00 87.50 158 GLY A O 1
ATOM 1176 N N . VAL A 1 159 ? 0.342 12.141 18.744 1.00 83.88 159 VAL A N 1
ATOM 1177 C CA . VAL A 1 159 ? -0.469 10.944 18.485 1.00 83.88 159 VAL A CA 1
ATOM 1178 C C . VAL A 1 159 ? 0.240 9.677 19.010 1.00 83.88 159 VAL A C 1
ATOM 1180 O O . VAL A 1 159 ? 0.580 8.778 18.251 1.00 83.88 159 VAL A O 1
ATOM 1183 N N . HIS A 1 160 ? 0.507 9.606 20.321 1.00 74.19 160 HIS A N 1
ATOM 1184 C CA . HIS A 1 160 ? 1.275 8.517 20.959 1.00 74.19 160 HIS A CA 1
ATOM 1185 C C . HIS A 1 160 ? 0.601 7.891 22.192 1.00 74.19 160 HIS A C 1
ATOM 1187 O O . HIS A 1 160 ? 1.118 6.940 22.767 1.00 74.19 160 HIS A O 1
ATOM 1193 N N . GLY A 1 161 ? -0.557 8.395 22.625 1.00 69.31 161 GLY A N 1
ATOM 1194 C CA . GLY A 1 161 ? -1.082 8.090 23.962 1.00 69.31 161 GLY A CA 1
ATOM 1195 C C . GLY A 1 161 ? -1.722 6.710 24.171 1.00 69.31 161 GLY A C 1
ATOM 1196 O O . GLY A 1 161 ? -2.205 6.451 25.270 1.00 69.31 161 GLY A O 1
ATOM 1197 N N . ARG A 1 162 ? -1.817 5.833 23.160 1.00 78.12 162 ARG A N 1
ATOM 1198 C CA . ARG A 1 162 ? -2.543 4.553 23.291 1.00 78.12 162 ARG A CA 1
ATOM 1199 C C . ARG A 1 162 ? -1.806 3.378 22.648 1.00 78.12 162 ARG A C 1
ATOM 1201 O O . ARG A 1 162 ? -1.193 3.557 21.598 1.00 78.12 162 ARG A O 1
ATOM 1208 N N . PRO A 1 163 ? -1.915 2.167 23.229 1.00 86.12 163 PRO A N 1
ATOM 1209 C CA . PRO A 1 163 ? -1.337 0.970 22.637 1.00 86.12 163 PRO A CA 1
ATOM 1210 C C . PRO A 1 163 ? -1.976 0.718 21.260 1.00 86.12 163 PRO A C 1
ATOM 1212 O O . PRO A 1 163 ? -3.209 0.687 21.164 1.00 86.12 163 PRO A O 1
ATOM 1215 N N . PRO A 1 164 ? -1.171 0.560 20.197 1.00 88.44 164 PRO A N 1
ATOM 1216 C CA . PRO A 1 164 ? -1.690 0.390 18.849 1.00 88.44 164 PRO A CA 1
ATOM 1217 C C . PRO A 1 164 ? -2.384 -0.970 18.714 1.00 88.44 164 PRO A C 1
ATOM 1219 O O . PRO A 1 164 ? -1.875 -1.999 19.171 1.00 88.44 164 PRO A O 1
ATOM 1222 N N . ASP A 1 165 ? -3.549 -0.987 18.064 1.00 91.00 165 ASP A N 1
ATOM 1223 C CA . ASP A 1 165 ? -4.194 -2.242 17.681 1.00 91.00 165 ASP A CA 1
ATOM 1224 C C . ASP A 1 165 ? -3.402 -2.942 16.551 1.00 91.00 165 ASP A C 1
ATOM 1226 O O . ASP A 1 165 ? -2.390 -2.441 16.046 1.00 91.00 165 ASP A O 1
ATOM 1230 N N . TRP A 1 166 ? -3.792 -4.166 16.188 1.00 93.50 166 TRP A N 1
ATOM 1231 C CA . TRP A 1 166 ? -3.087 -4.908 15.136 1.00 93.50 166 TRP A CA 1
ATOM 1232 C C . TRP A 1 166 ? -3.175 -4.211 13.769 1.00 93.50 166 TRP A C 1
ATOM 1234 O O . TRP A 1 166 ? -2.214 -4.269 13.004 1.00 93.50 166 TRP A O 1
ATOM 1244 N N . LEU A 1 167 ? -4.283 -3.519 13.486 1.00 93.25 167 LEU A N 1
ATOM 1245 C CA . LEU A 1 167 ? -4.502 -2.809 12.229 1.00 93.25 167 LEU A CA 1
ATOM 1246 C C . LEU A 1 167 ? -3.692 -1.509 12.180 1.00 93.25 167 LEU A C 1
ATOM 1248 O O . LEU A 1 167 ? -3.222 -1.108 11.122 1.00 93.25 167 LEU A O 1
ATOM 1252 N N . ASP A 1 168 ? -3.482 -0.865 13.323 1.00 92.81 168 ASP A N 1
ATOM 1253 C CA . ASP A 1 168 ? -2.647 0.315 13.450 1.00 92.81 168 ASP A CA 1
ATOM 1254 C C . ASP A 1 168 ? -1.178 -0.029 13.249 1.00 92.81 168 ASP A C 1
ATOM 1256 O O . ASP A 1 168 ? -0.498 0.625 12.463 1.00 92.81 168 ASP A O 1
ATOM 1260 N N . ARG A 1 169 ? -0.711 -1.125 13.859 1.00 94.00 169 ARG A N 1
ATOM 1261 C CA . ARG A 1 169 ? 0.629 -1.663 13.589 1.00 94.00 169 ARG A CA 1
ATOM 1262 C C . ARG A 1 169 ? 0.800 -2.025 12.119 1.00 94.00 169 ARG A C 1
ATOM 1264 O O . ARG A 1 169 ? 1.852 -1.746 11.549 1.00 94.00 169 ARG A O 1
ATOM 1271 N N . LEU A 1 170 ? -0.226 -2.611 11.503 1.00 94.12 170 LEU A N 1
ATOM 1272 C CA . LEU A 1 170 ? -0.209 -2.923 10.080 1.00 94.12 170 LEU A CA 1
ATOM 1273 C C . LEU A 1 170 ? -0.121 -1.648 9.233 1.00 94.12 170 LEU A C 1
ATOM 1275 O O . LEU A 1 170 ? 0.755 -1.568 8.388 1.00 94.12 170 LEU A O 1
ATOM 1279 N N . GLY A 1 171 ? -0.927 -0.622 9.514 1.00 93.19 171 GLY A N 1
ATOM 1280 C CA . GLY A 1 171 ? -0.870 0.663 8.810 1.00 93.19 171 GLY A CA 1
ATOM 1281 C C . GLY A 1 171 ? 0.448 1.419 8.984 1.00 93.19 171 GLY A C 1
ATOM 1282 O O . GLY A 1 171 ? 0.929 2.053 8.048 1.00 93.19 171 GLY A O 1
ATOM 1283 N N . GLN A 1 172 ? 1.077 1.323 10.157 1.00 92.56 172 GLN A N 1
ATOM 1284 C CA . GLN A 1 172 ? 2.419 1.866 10.381 1.00 92.56 172 GLN A CA 1
ATOM 1285 C C . GLN A 1 172 ? 3.463 1.128 9.537 1.00 92.56 172 GLN A C 1
ATOM 1287 O O . GLN A 1 172 ? 4.234 1.769 8.828 1.00 92.56 172 GLN A O 1
ATOM 1292 N N . ARG A 1 173 ? 3.459 -0.213 9.564 1.00 94.44 173 ARG A N 1
ATOM 1293 C CA . ARG A 1 173 ? 4.343 -1.042 8.726 1.00 94.44 173 ARG A CA 1
ATOM 1294 C C . ARG A 1 173 ? 4.108 -0.797 7.239 1.00 94.44 173 ARG A C 1
ATOM 1296 O O . ARG A 1 173 ? 5.064 -0.779 6.482 1.00 94.44 173 ARG A O 1
ATOM 1303 N N . TRP A 1 174 ? 2.861 -0.556 6.846 1.00 92.69 174 TRP A N 1
ATOM 1304 C CA . TRP A 1 174 ? 2.485 -0.244 5.473 1.00 92.69 174 TRP A CA 1
ATOM 1305 C C . TRP A 1 174 ? 3.012 1.113 5.009 1.00 92.69 174 TRP A C 1
ATOM 1307 O O . TRP A 1 174 ? 3.480 1.243 3.888 1.00 92.69 174 TRP A O 1
ATOM 1317 N N . GLY A 1 175 ? 3.002 2.124 5.879 1.00 89.44 175 GLY A N 1
ATOM 1318 C CA . GLY A 1 175 ? 3.677 3.389 5.591 1.00 89.44 175 GLY A CA 1
ATOM 1319 C C . GLY A 1 175 ? 5.181 3.188 5.383 1.00 89.44 175 GLY A C 1
ATOM 1320 O O . GLY A 1 175 ? 5.730 3.656 4.392 1.00 89.44 175 GLY A O 1
ATOM 1321 N N . TRP A 1 176 ? 5.833 2.436 6.276 1.00 91.06 176 TRP A N 1
ATOM 1322 C CA . TRP A 1 176 ? 7.266 2.137 6.167 1.00 91.06 176 TRP A CA 1
ATOM 1323 C C . TRP A 1 176 ? 7.633 1.292 4.953 1.00 91.06 176 TRP A C 1
ATOM 1325 O O . TRP A 1 176 ? 8.706 1.507 4.401 1.00 91.06 176 TRP A O 1
ATOM 1335 N N . PHE A 1 177 ? 6.749 0.380 4.538 1.00 90.06 177 PHE A N 1
ATOM 1336 C CA . PHE A 1 177 ? 6.856 -0.349 3.280 1.00 90.06 177 PHE A CA 1
ATOM 1337 C C . PHE A 1 177 ? 7.104 0.665 2.154 1.00 90.06 177 PHE A C 1
ATOM 1339 O O . PHE A 1 177 ? 8.210 0.694 1.628 1.00 90.06 177 PHE A O 1
ATOM 1346 N N . TRP A 1 178 ? 6.182 1.601 1.896 1.00 89.19 178 TRP A N 1
ATOM 1347 C CA . TRP A 1 178 ? 6.334 2.599 0.821 1.00 89.19 178 TRP A CA 1
ATOM 1348 C C . TRP A 1 178 ? 7.588 3.471 0.945 1.00 89.19 178 TRP A C 1
ATOM 1350 O O . TRP A 1 178 ? 8.238 3.753 -0.057 1.00 89.19 178 TRP A O 1
ATOM 1360 N N . VAL A 1 179 ? 7.966 3.866 2.165 1.00 89.25 179 VAL A N 1
ATOM 1361 C CA . VAL A 1 179 ? 9.192 4.651 2.398 1.00 89.25 179 VAL A CA 1
ATOM 1362 C C . VAL A 1 179 ? 10.453 3.878 2.016 1.00 89.25 179 VAL A C 1
ATOM 1364 O O . VAL A 1 179 ? 11.369 4.462 1.443 1.00 89.25 179 VAL A O 1
ATOM 1367 N N . ALA A 1 180 ? 10.504 2.581 2.317 1.00 88.19 180 ALA A N 1
ATOM 1368 C CA . ALA A 1 180 ? 11.633 1.735 1.952 1.00 88.19 180 ALA A CA 1
ATOM 1369 C C . ALA A 1 180 ? 11.716 1.479 0.435 1.00 88.19 180 ALA A C 1
ATOM 1371 O O . ALA A 1 180 ? 12.818 1.264 -0.063 1.00 88.19 180 ALA A O 1
ATOM 1372 N N . PHE A 1 181 ? 10.592 1.537 -0.295 1.00 83.50 181 PHE A N 1
ATOM 1373 C CA . PHE A 1 181 ? 10.564 1.341 -1.755 1.00 83.50 181 PHE A CA 1
ATOM 1374 C C . PHE A 1 181 ? 11.066 2.540 -2.551 1.00 83.50 181 PHE A C 1
ATOM 1376 O O . PHE A 1 181 ? 11.830 2.350 -3.493 1.00 83.50 181 PHE A O 1
ATOM 1383 N N . ALA A 1 182 ? 10.735 3.762 -2.128 1.00 85.31 182 ALA A N 1
ATOM 1384 C CA . ALA A 1 182 ? 11.122 4.987 -2.831 1.00 85.31 182 ALA A CA 1
ATOM 1385 C C . ALA A 1 182 ? 12.585 5.054 -3.324 1.00 85.31 182 ALA A C 1
ATOM 1387 O O . ALA A 1 182 ? 12.782 5.398 -4.487 1.00 85.31 182 ALA A O 1
ATOM 1388 N N . PRO A 1 183 ? 13.627 4.738 -2.528 1.00 85.94 183 PRO A N 1
ATOM 1389 C CA . PRO A 1 183 ? 15.002 4.800 -3.027 1.00 85.94 183 PRO A CA 1
ATOM 1390 C C . PRO A 1 183 ? 15.312 3.762 -4.116 1.00 85.94 183 PRO A C 1
ATOM 1392 O O . PRO A 1 183 ? 16.160 4.024 -4.966 1.00 85.94 183 PRO A O 1
ATOM 1395 N N . ILE A 1 184 ? 14.646 2.603 -4.108 1.00 83.94 184 ILE A N 1
ATOM 1396 C CA . ILE A 1 184 ? 14.873 1.549 -5.105 1.00 83.94 184 ILE A CA 1
ATOM 1397 C C . ILE A 1 184 ? 14.228 1.942 -6.438 1.00 83.94 184 ILE A C 1
ATOM 1399 O O . ILE A 1 184 ? 14.857 1.799 -7.485 1.00 83.94 184 ILE A O 1
ATOM 1403 N N . ASP A 1 185 ? 13.030 2.526 -6.399 1.00 79.38 185 ASP A N 1
ATOM 1404 C CA . ASP A 1 185 ? 12.382 3.068 -7.598 1.00 79.38 185 ASP A CA 1
ATOM 1405 C C . ASP A 1 185 ? 13.138 4.280 -8.151 1.00 79.38 185 ASP A C 1
ATOM 1407 O O . ASP A 1 185 ? 13.297 4.418 -9.361 1.00 79.38 185 ASP A O 1
ATOM 1411 N N . PHE A 1 186 ? 13.678 5.138 -7.275 1.00 83.38 186 PHE A N 1
ATOM 1412 C CA . PHE A 1 186 ? 14.483 6.289 -7.698 1.00 83.38 186 PHE A CA 1
ATOM 1413 C C . PHE A 1 186 ? 15.710 5.837 -8.480 1.00 83.38 186 PHE A C 1
ATOM 1415 O O . PHE A 1 186 ? 16.050 6.417 -9.505 1.00 83.38 186 PHE A O 1
ATOM 1422 N N . TRP A 1 187 ? 16.356 4.774 -8.004 1.00 82.50 187 TRP A N 1
ATOM 1423 C CA . TRP A 1 187 ? 17.481 4.164 -8.691 1.00 82.50 187 TRP A CA 1
ATOM 1424 C C . TRP A 1 187 ? 17.091 3.590 -10.057 1.00 82.50 187 TRP A C 1
ATOM 1426 O O . TRP A 1 187 ? 17.828 3.787 -11.019 1.00 82.50 187 TRP A O 1
ATOM 1436 N N . ALA A 1 188 ? 15.942 2.913 -10.155 1.00 78.56 188 ALA A N 1
ATOM 1437 C CA . ALA A 1 188 ? 15.463 2.337 -11.411 1.00 78.56 188 ALA A CA 1
ATOM 1438 C C . ALA A 1 188 ? 15.222 3.401 -12.496 1.00 78.56 188 ALA A C 1
ATOM 1440 O O . ALA A 1 188 ? 15.519 3.153 -13.656 1.00 78.56 188 ALA A O 1
ATOM 1441 N N . ILE A 1 189 ? 14.757 4.595 -12.113 1.00 79.00 189 ILE A N 1
ATOM 1442 C CA . ILE A 1 189 ? 14.528 5.727 -13.031 1.00 79.00 189 ILE A CA 1
ATOM 1443 C C . ILE A 1 189 ? 15.841 6.324 -13.573 1.00 79.00 189 ILE A C 1
ATOM 1445 O O . ILE A 1 189 ? 15.840 6.961 -14.622 1.00 79.00 189 ILE A O 1
ATOM 1449 N N . LEU A 1 190 ? 16.958 6.168 -12.857 1.00 82.81 190 LEU A N 1
ATOM 1450 C CA . LEU A 1 190 ? 18.247 6.755 -13.243 1.00 82.81 190 LEU A CA 1
ATOM 1451 C C . LEU A 1 190 ? 19.069 5.897 -14.221 1.00 82.81 190 LEU A C 1
ATOM 1453 O O . LEU A 1 190 ? 20.110 6.377 -14.675 1.00 82.81 190 LEU A O 1
ATOM 1457 N N . GLN A 1 191 ? 18.667 4.650 -14.493 1.00 78.06 191 GLN A N 1
ATOM 1458 C CA . GLN A 1 191 ? 19.345 3.767 -15.456 1.00 78.06 191 GLN A CA 1
ATOM 1459 C C . GLN A 1 191 ? 18.804 3.943 -16.870 1.00 78.06 191 GLN A C 1
ATOM 1461 O O . GLN A 1 191 ? 19.636 3.813 -17.797 1.00 78.06 191 GLN A O 1
#

Foldseek 3Di:
DDPPPPDPDADDCDPVLVVLLVVLQVVLQVQLVVLCVVVPDQDDDPDVVVSVLSVVVNVQLSCQSSLLSVLVSLLVVQPDPVHDDPVLLLLFLLSQLSVQLNVVSVVLVVVLVVCVVVPPPPDPDCPPPSNVSVSSLCSLVRSLVSLVVSNVVSVVVVSPDDDDHPSSVVSNVSNVVSNVCVVSSVVVVVD

Sequence (191 aa):
MASEAEAEPRRTFTLLDAMILVAAIAPGFALSRIIVDQQGSPIVADHPARTALNAATFGISVATPVALTLTPALLLLRLRRPRPPRRRLWHTQGALNIAALSAVTPITGVALWALLALGVPFASDPFDFEVIETVLLLLPMTLAPTAIAVSICGRLLGVHGRPPDWLDRLGQRWGWFWVAFAPIDFWAILQ